Protein AF-A0A8A3WUT8-F1 (afdb_monomer_lite)

Secondary structure (DSSP, 8-state):
--TT-----TT--SS---TTT-----GGG-TTSHHHHHHHS-HHHHHHHHHHHHHHHHHHHHTT-TTTSHHHHHHHHHHHTT---GGGSTTS---GGGSPPPTTTTTPPPP---HHHHHHHHHHHHHHTT-SEEEEEE--HHIIIIIS-SB-SGGGTTPPPBTTB-S--GGG-EEEEEES-SS-EEEEEE-TTSSEEEEEEEESS--EEEEEE----HHHHTTTTSTT-

Structure (mmCIF, N/CA/C/O backbone):
data_AF-A0A8A3WUT8-F1
#
_entry.id   AF-A0A8A3WUT8-F1
#
loop_
_atom_site.group_PDB
_atom_site.id
_atom_site.type_symbol
_atom_site.label_atom_id
_atom_site.label_alt_id
_atom_site.label_comp_id
_atom_site.label_asym_id
_atom_site.label_entity_id
_atom_site.label_seq_id
_atom_site.pdbx_PDB_ins_code
_atom_site.Cartn_x
_atom_site.Cartn_y
_atom_site.Cartn_z
_atom_site.occupancy
_atom_site.B_iso_or_equiv
_atom_site.auth_seq_id
_atom_site.auth_comp_id
_atom_site.auth_asym_id
_atom_site.auth_atom_id
_atom_site.pdbx_PDB_model_num
ATOM 1 N N . ARG A 1 1 ? -23.480 14.350 -12.280 1.00 58.88 1 ARG A N 1
ATOM 2 C CA . ARG A 1 1 ? -23.941 13.839 -10.965 1.00 58.88 1 ARG A CA 1
ATOM 3 C C . ARG A 1 1 ? -24.709 14.961 -10.271 1.00 58.88 1 ARG A C 1
ATOM 5 O O . ARG A 1 1 ? -24.246 16.092 -10.374 1.00 58.88 1 ARG A O 1
ATOM 12 N N . PRO A 1 2 ? -25.863 14.694 -9.642 1.00 57.31 2 PRO A N 1
ATOM 13 C CA . PRO A 1 2 ? -26.610 15.712 -8.917 1.00 57.31 2 PRO A CA 1
ATOM 14 C C . PRO A 1 2 ? -25.812 16.340 -7.776 1.00 57.31 2 PRO A C 1
ATOM 16 O O . PRO A 1 2 ? -25.215 15.622 -6.981 1.00 57.31 2 PRO A O 1
ATOM 19 N N . TRP A 1 3 ? -25.822 17.664 -7.679 1.00 69.25 3 TRP A N 1
ATOM 20 C CA . TRP A 1 3 ? -25.063 18.435 -6.688 1.00 69.25 3 TRP A CA 1
ATOM 21 C C . TRP A 1 3 ? -25.613 18.323 -5.251 1.00 69.25 3 TRP A C 1
ATOM 23 O O . TRP A 1 3 ? -24.989 18.815 -4.316 1.00 69.25 3 TRP A O 1
ATOM 33 N N . TRP A 1 4 ? -26.777 17.688 -5.063 1.00 73.19 4 TRP A N 1
ATOM 34 C CA . TRP A 1 4 ? -27.505 17.662 -3.789 1.00 73.19 4 TRP A CA 1
ATOM 35 C C . TRP A 1 4 ? -27.287 16.407 -2.932 1.00 73.19 4 TRP A C 1
ATOM 37 O O . TRP A 1 4 ? -27.720 16.388 -1.783 1.00 73.19 4 TRP A O 1
ATOM 47 N N . VAL A 1 5 ? -26.629 15.360 -3.440 1.00 69.44 5 VAL A N 1
ATOM 48 C CA . VAL A 1 5 ? -26.341 14.159 -2.634 1.00 69.44 5 VAL A CA 1
ATOM 49 C C . VAL A 1 5 ? -25.090 14.416 -1.798 1.00 69.44 5 VAL A C 1
ATOM 51 O O . VAL A 1 5 ? -23.978 14.367 -2.321 1.00 69.44 5 VAL A O 1
ATOM 54 N N . LYS A 1 6 ? -25.290 14.727 -0.513 1.00 70.19 6 LYS A N 1
ATOM 55 C CA . LYS A 1 6 ? -24.222 15.102 0.429 1.00 70.19 6 LYS A CA 1
ATOM 56 C C . LYS A 1 6 ? -23.665 13.931 1.238 1.00 70.19 6 LYS A C 1
ATOM 58 O O . LYS A 1 6 ? -22.537 14.015 1.705 1.00 70.19 6 LYS A O 1
ATOM 63 N N . GLU A 1 7 ? -24.424 12.846 1.372 1.00 77.50 7 GLU A N 1
ATOM 64 C CA . GLU A 1 7 ? -24.085 11.708 2.230 1.00 77.50 7 GLU A CA 1
ATOM 65 C C . GLU A 1 7 ? -24.402 10.386 1.528 1.00 77.50 7 GLU A C 1
ATOM 67 O O . GLU A 1 7 ? -25.271 10.312 0.653 1.00 77.50 7 GLU A O 1
ATOM 72 N N . ARG A 1 8 ? -23.655 9.341 1.885 1.00 78.25 8 ARG A N 1
ATOM 73 C CA . ARG A 1 8 ? -23.848 7.977 1.398 1.00 78.25 8 ARG A CA 1
ATOM 74 C C . ARG A 1 8 ? -23.332 7.009 2.447 1.00 78.25 8 ARG A C 1
ATOM 76 O O . ARG A 1 8 ? -22.294 7.262 3.051 1.00 78.25 8 ARG A O 1
ATOM 83 N N . GLU A 1 9 ? -24.036 5.901 2.613 1.00 85.25 9 GLU A N 1
ATOM 84 C CA . GLU A 1 9 ? -23.603 4.825 3.499 1.00 85.25 9 GLU A CA 1
ATOM 85 C C . GLU A 1 9 ? -22.233 4.272 3.088 1.00 85.25 9 GLU A C 1
ATOM 87 O O . GLU A 1 9 ? -21.891 4.188 1.896 1.00 85.25 9 GLU A O 1
ATOM 92 N N . LEU A 1 10 ? -21.460 3.869 4.096 1.00 84.12 10 LEU A N 1
ATOM 93 C CA . LEU A 1 10 ? -20.190 3.186 3.906 1.00 84.12 10 LEU A CA 1
ATOM 94 C C . LEU A 1 10 ? -20.416 1.883 3.119 1.00 84.12 10 LEU A C 1
ATOM 96 O O . LEU A 1 10 ? -21.433 1.212 3.268 1.00 84.12 10 LEU A O 1
ATOM 100 N N . PHE A 1 11 ? -19.473 1.538 2.237 1.00 88.25 11 PHE A N 1
ATOM 101 C CA . PHE A 1 11 ? -19.545 0.369 1.341 1.00 88.25 11 PHE A CA 1
ATOM 102 C C . PHE A 1 11 ? -20.679 0.352 0.323 1.00 88.25 11 PHE A C 1
ATOM 104 O O . PHE A 1 11 ? -20.925 -0.687 -0.290 1.00 88.25 11 PHE A O 1
ATOM 111 N N . ASN A 1 12 ? -21.352 1.473 0.096 1.00 89.12 12 ASN A N 1
ATOM 112 C CA . ASN A 1 12 ? -22.423 1.478 -0.880 1.00 89.12 12 ASN A CA 1
ATOM 113 C C . ASN A 1 12 ? -21.934 1.756 -2.323 1.00 89.12 12 ASN A C 1
ATOM 115 O O . ASN A 1 12 ? -22.733 1.481 -3.177 1.00 89.12 12 ASN A O 1
ATOM 119 N N . PRO A 1 13 ? -20.699 2.184 -2.680 1.00 87.69 13 PRO A N 1
ATOM 120 C CA . PRO A 1 13 ? -20.339 3.210 -3.719 1.00 87.69 13 PRO A CA 1
ATOM 121 C C . PRO A 1 13 ? -21.204 3.410 -5.007 1.00 87.69 13 PRO A C 1
ATOM 123 O O . PRO A 1 13 ? -22.171 2.735 -5.301 1.00 87.69 13 PRO A O 1
ATOM 126 N N . THR A 1 14 ? -20.902 4.417 -5.840 1.00 86.25 14 THR A N 1
ATOM 127 C CA . THR A 1 14 ? -21.729 4.676 -7.051 1.00 86.25 14 THR A CA 1
ATOM 128 C C . THR A 1 14 ? -21.699 3.573 -8.100 1.00 86.25 14 THR A C 1
ATOM 130 O O . THR A 1 14 ? -22.586 3.535 -8.945 1.00 86.25 14 THR A O 1
ATOM 133 N N . SER A 1 15 ? -20.669 2.738 -8.072 1.00 89.94 15 SER A N 1
ATOM 134 C CA . SER A 1 15 ? -20.577 1.554 -8.914 1.00 89.94 15 SER A CA 1
ATOM 135 C C . SER A 1 15 ? -21.080 0.358 -8.121 1.00 89.94 15 SER A C 1
ATOM 137 O O . SER A 1 15 ? -20.723 0.218 -6.951 1.00 89.94 15 SER A O 1
ATOM 139 N N . GLU A 1 16 ? -21.880 -0.494 -8.755 1.00 91.38 16 GLU A N 1
ATOM 140 C CA . GLU A 1 16 ? -22.346 -1.738 -8.145 1.00 91.38 16 GLU A CA 1
ATOM 141 C C . GLU A 1 16 ? -21.152 -2.647 -7.825 1.00 91.38 16 GLU A C 1
ATOM 143 O O . GLU A 1 16 ? -20.242 -2.815 -8.640 1.00 91.38 16 GLU A O 1
ATOM 148 N N . ILE A 1 17 ? -21.146 -3.201 -6.612 1.00 91.75 17 ILE A N 1
ATOM 149 C CA . ILE A 1 17 ? -20.147 -4.164 -6.150 1.00 91.75 17 ILE A CA 1
ATOM 150 C C . ILE A 1 17 ? -20.889 -5.397 -5.659 1.00 91.75 17 ILE A C 1
ATOM 152 O O . ILE A 1 17 ? -21.698 -5.312 -4.735 1.00 91.75 17 ILE A O 1
ATOM 156 N N . ASP A 1 18 ? -20.558 -6.543 -6.244 1.00 94.00 18 ASP A N 1
ATOM 157 C CA . ASP A 1 18 ? -20.944 -7.841 -5.709 1.00 94.00 18 ASP A CA 1
ATOM 158 C C . ASP A 1 18 ? -20.009 -8.201 -4.544 1.00 94.00 18 ASP A C 1
ATOM 160 O O . ASP A 1 18 ? -18.869 -8.647 -4.717 1.00 94.00 18 ASP A O 1
ATOM 164 N N . TRP A 1 19 ? -20.481 -7.932 -3.327 1.00 92.94 19 TRP A N 1
ATOM 165 C CA . TRP A 1 19 ? -19.722 -8.183 -2.104 1.00 92.94 19 TRP A CA 1
ATOM 166 C C . TRP A 1 19 ? -19.574 -9.675 -1.783 1.00 92.94 19 TRP A C 1
ATOM 168 O O . TRP A 1 19 ? -18.631 -10.044 -1.069 1.00 92.94 19 TRP A O 1
ATOM 178 N N . ASP A 1 20 ? -20.450 -10.529 -2.314 1.00 94.06 20 ASP A N 1
ATOM 179 C CA . ASP A 1 20 ? -20.410 -11.973 -2.086 1.00 94.06 20 ASP A CA 1
ATOM 180 C C . ASP A 1 20 ? -19.270 -12.604 -2.887 1.00 94.06 20 ASP A C 1
ATOM 182 O O . ASP A 1 20 ? -18.517 -13.419 -2.346 1.00 94.06 20 ASP A O 1
ATOM 186 N N . LEU A 1 21 ? -19.045 -12.129 -4.117 1.00 93.75 21 LEU A N 1
ATOM 187 C CA . LEU A 1 21 ? -17.915 -12.540 -4.959 1.00 93.75 21 LEU A CA 1
ATOM 188 C C . LEU A 1 21 ? -16.574 -11.918 -4.552 1.00 93.75 21 LEU A C 1
ATOM 190 O O . LEU A 1 21 ? -15.510 -12.439 -4.898 1.00 93.75 21 LEU A O 1
ATOM 194 N N . MET A 1 22 ? -16.593 -10.795 -3.834 1.00 94.38 22 MET A N 1
ATOM 195 C CA . MET A 1 22 ? -15.363 -10.112 -3.453 1.00 94.38 22 MET A CA 1
ATOM 196 C C . MET A 1 22 ? -14.554 -10.936 -2.438 1.00 94.38 22 MET A C 1
ATOM 198 O O . MET A 1 22 ? -15.088 -11.555 -1.519 1.00 94.38 22 MET A O 1
ATOM 202 N N . GLN A 1 23 ? -13.232 -10.908 -2.565 1.00 95.12 23 GLN A N 1
ATOM 203 C CA . GLN A 1 23 ? -12.293 -11.518 -1.625 1.00 95.12 23 GLN A CA 1
ATOM 204 C C . GLN A 1 23 ? -11.073 -10.617 -1.465 1.00 95.12 23 GLN A C 1
ATOM 206 O O . GLN A 1 23 ? -10.786 -9.798 -2.341 1.00 95.12 23 GLN A O 1
ATOM 211 N N . ARG A 1 24 ? -10.334 -10.790 -0.364 1.00 96.31 24 ARG A N 1
ATOM 212 C CA . ARG A 1 24 ? -9.068 -10.078 -0.148 1.00 96.31 24 ARG A CA 1
ATOM 213 C C . ARG A 1 24 ? -8.141 -10.291 -1.337 1.00 96.31 24 ARG A C 1
ATOM 215 O O . ARG A 1 24 ? -7.849 -11.429 -1.706 1.00 96.31 24 ARG A O 1
ATOM 222 N N . PHE A 1 25 ? -7.639 -9.197 -1.895 1.00 95.62 25 PHE A N 1
ATOM 223 C CA . PHE A 1 25 ? -6.722 -9.264 -3.022 1.00 95.62 25 PHE A CA 1
ATOM 224 C C . PHE A 1 25 ? -5.370 -9.859 -2.601 1.00 95.62 25 PHE A C 1
ATOM 226 O O . PHE A 1 25 ? -4.746 -9.403 -1.638 1.00 95.62 25 PHE A O 1
ATOM 233 N N . ASP A 1 26 ? -4.911 -10.875 -3.330 1.00 94.00 26 ASP A N 1
ATOM 234 C CA . ASP A 1 26 ? -3.559 -11.419 -3.203 1.00 94.00 26 ASP A CA 1
ATOM 235 C C . ASP A 1 26 ? -2.597 -10.573 -4.044 1.00 94.00 26 ASP A C 1
ATOM 237 O O . ASP A 1 26 ? -2.639 -10.604 -5.278 1.00 94.00 26 ASP A O 1
ATOM 241 N N . ARG A 1 27 ? -1.709 -9.817 -3.382 1.00 93.31 27 ARG A N 1
ATOM 242 C CA . ARG A 1 27 ? -0.787 -8.905 -4.071 1.00 93.31 27 ARG A CA 1
ATOM 243 C C . ARG A 1 27 ? 0.264 -9.622 -4.906 1.00 93.31 27 ARG A C 1
ATOM 245 O O . ARG A 1 27 ? 0.902 -8.975 -5.731 1.00 93.31 27 ARG A O 1
ATOM 252 N N . LYS A 1 28 ? 0.396 -10.948 -4.806 1.00 90.94 28 LYS A N 1
ATOM 253 C CA . LYS A 1 28 ? 1.175 -11.736 -5.774 1.00 90.94 28 LYS A CA 1
ATOM 254 C C . LYS A 1 28 ? 0.680 -11.578 -7.217 1.00 90.94 28 LYS A C 1
ATOM 256 O O . LYS A 1 28 ? 1.434 -11.839 -8.156 1.00 90.94 28 LYS A O 1
ATOM 261 N N . ASN A 1 29 ? -0.576 -11.164 -7.387 1.00 91.56 29 ASN A N 1
ATOM 262 C CA . ASN A 1 29 ? -1.216 -10.945 -8.680 1.00 91.56 29 ASN A CA 1
ATOM 263 C C . ASN A 1 29 ? -1.225 -9.473 -9.116 1.00 91.56 29 ASN A C 1
ATOM 265 O O . ASN A 1 29 ? -1.873 -9.136 -10.104 1.00 91.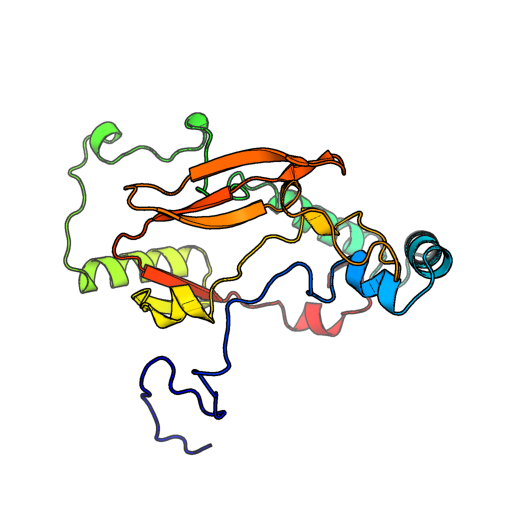56 29 ASN A O 1
ATOM 269 N N . GLU A 1 30 ? -0.530 -8.578 -8.409 1.00 90.62 30 GLU A N 1
ATOM 270 C CA . GLU A 1 30 ? -0.436 -7.189 -8.850 1.00 90.62 30 GLU A CA 1
ATOM 271 C C . GLU A 1 30 ? 0.469 -7.045 -10.084 1.00 90.62 30 GLU A C 1
ATOM 273 O O . GLU A 1 30 ? 1.494 -7.726 -10.226 1.00 90.62 30 GLU A O 1
ATOM 278 N N . ALA A 1 31 ? 0.115 -6.099 -10.957 1.00 88.12 31 ALA A N 1
ATOM 279 C CA . ALA A 1 31 ? 0.810 -5.854 -12.221 1.00 88.12 31 ALA A CA 1
ATOM 280 C C . ALA A 1 31 ? 2.274 -5.408 -12.050 1.00 88.12 31 ALA A C 1
ATOM 282 O O . ALA A 1 31 ? 3.075 -5.561 -12.968 1.00 88.12 31 ALA A O 1
ATOM 283 N N . HIS A 1 32 ? 2.635 -4.874 -10.879 1.00 83.88 32 HIS A N 1
ATOM 284 C CA . HIS A 1 32 ? 3.983 -4.382 -10.577 1.00 83.88 32 HIS A CA 1
ATOM 285 C C . HIS A 1 32 ? 4.969 -5.496 -10.172 1.00 83.88 32 HIS A C 1
ATOM 287 O O . HIS A 1 32 ? 6.126 -5.212 -9.860 1.00 83.88 32 HIS A O 1
ATOM 293 N N . SER A 1 33 ? 4.552 -6.765 -10.174 1.00 88.81 33 SER A N 1
ATOM 294 C CA . SER A 1 33 ? 5.427 -7.894 -9.842 1.00 88.81 33 SER A CA 1
ATOM 295 C C . SER A 1 33 ? 6.146 -8.474 -11.069 1.00 88.81 33 SER A C 1
ATOM 297 O O . SER A 1 33 ? 5.580 -8.574 -12.162 1.00 88.81 33 SER A O 1
ATOM 299 N N . ARG A 1 34 ? 7.394 -8.940 -10.884 1.00 89.62 34 ARG A N 1
ATOM 300 C CA . ARG A 1 34 ? 8.148 -9.654 -11.935 1.00 89.62 34 ARG A CA 1
ATOM 301 C C . ARG A 1 34 ? 7.406 -10.906 -12.402 1.00 89.62 34 ARG A C 1
ATOM 303 O O . ARG A 1 34 ? 7.384 -11.184 -13.600 1.00 89.62 34 ARG A O 1
ATOM 310 N N . ARG A 1 35 ? 6.764 -11.625 -11.477 1.00 92.56 35 ARG A N 1
ATOM 311 C CA . ARG A 1 35 ? 5.933 -12.796 -11.778 1.00 92.56 35 ARG A CA 1
ATOM 312 C C . ARG A 1 35 ? 4.878 -12.483 -12.841 1.00 92.56 35 ARG A C 1
ATOM 314 O O . ARG A 1 35 ? 4.813 -13.179 -13.846 1.00 92.56 35 ARG A O 1
ATOM 321 N N . ILE A 1 36 ? 4.088 -11.422 -12.655 1.00 93.25 36 ILE A N 1
ATOM 322 C CA . ILE A 1 36 ? 3.060 -11.043 -13.634 1.00 93.25 36 ILE A CA 1
ATOM 323 C C . ILE A 1 36 ? 3.689 -10.546 -14.939 1.00 93.25 36 ILE A C 1
ATOM 325 O O . ILE A 1 36 ? 3.234 -10.928 -16.012 1.00 93.25 36 ILE A O 1
ATOM 329 N N . ALA A 1 37 ? 4.774 -9.769 -14.889 1.00 91.50 37 ALA A N 1
ATOM 330 C CA . ALA A 1 37 ? 5.456 -9.331 -16.109 1.00 91.50 37 ALA A CA 1
ATOM 331 C C . ALA A 1 37 ? 5.963 -10.515 -16.962 1.00 91.50 37 ALA A C 1
ATOM 333 O O . ALA A 1 37 ? 5.764 -10.525 -18.178 1.00 91.50 37 ALA A O 1
ATOM 334 N N . THR A 1 38 ? 6.575 -11.520 -16.324 1.00 93.12 38 THR A N 1
ATOM 335 C CA . THR A 1 38 ? 7.137 -12.726 -16.975 1.00 93.12 38 THR A CA 1
ATOM 336 C C . THR A 1 38 ? 6.078 -13.710 -17.479 1.00 93.12 38 THR A C 1
ATOM 338 O O . THR A 1 38 ? 6.397 -14.598 -18.261 1.00 93.12 38 THR A O 1
ATOM 341 N N . MET A 1 39 ? 4.809 -13.530 -17.099 1.00 92.50 39 MET A N 1
ATOM 342 C CA . MET A 1 39 ? 3.683 -14.277 -17.669 1.00 92.50 39 MET A CA 1
ATOM 343 C C . MET A 1 39 ? 3.374 -13.857 -19.112 1.00 92.50 39 MET A C 1
ATOM 345 O O . MET A 1 39 ? 2.945 -14.677 -19.918 1.00 92.50 39 MET A O 1
ATOM 349 N N . TYR A 1 40 ? 3.596 -12.581 -19.444 1.00 91.50 40 TYR A N 1
ATOM 350 C CA . TYR A 1 40 ? 3.214 -12.001 -20.738 1.00 91.50 40 TYR A CA 1
A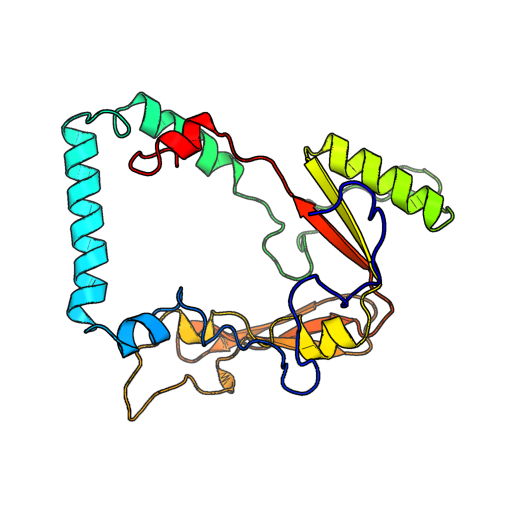TOM 351 C C . TYR A 1 40 ? 4.405 -11.603 -21.614 1.00 91.50 40 TYR A C 1
ATOM 353 O O . TYR A 1 40 ? 4.232 -11.324 -22.799 1.00 91.50 40 TYR A O 1
ATOM 361 N N . ARG A 1 41 ? 5.611 -11.517 -21.042 1.00 91.44 41 ARG A N 1
ATOM 362 C CA . ARG A 1 41 ? 6.838 -11.109 -21.738 1.00 91.44 41 ARG A CA 1
ATOM 363 C C . ARG A 1 41 ? 7.977 -12.051 -21.383 1.00 91.44 41 ARG A C 1
ATOM 365 O O . ARG A 1 41 ? 8.029 -12.572 -20.273 1.00 91.44 41 ARG A O 1
ATOM 372 N N . SER A 1 42 ? 8.919 -12.217 -22.309 1.00 91.44 42 SER A N 1
ATOM 373 C CA . SER A 1 42 ? 10.114 -13.015 -22.045 1.00 91.44 42 SER A CA 1
ATOM 374 C C . SER A 1 42 ? 10.984 -12.365 -20.962 1.00 91.44 42 SER A C 1
ATOM 376 O O . SER A 1 42 ? 11.007 -11.136 -20.811 1.00 91.44 42 SER A O 1
ATOM 378 N N . VAL A 1 43 ? 11.719 -13.192 -20.218 1.00 91.00 43 VAL A N 1
ATOM 379 C CA . VAL A 1 43 ? 12.671 -12.738 -19.193 1.00 91.00 43 VAL A CA 1
ATOM 380 C C . VAL A 1 43 ? 13.719 -11.812 -19.806 1.00 91.00 43 VAL A C 1
ATOM 382 O O . VAL A 1 43 ? 13.993 -10.746 -19.261 1.00 91.00 43 VAL A O 1
ATOM 385 N N . GLU A 1 44 ? 14.224 -12.163 -20.987 1.00 92.50 44 GLU A N 1
ATOM 386 C CA . GLU A 1 44 ? 15.214 -11.384 -21.730 1.00 92.50 44 GLU A CA 1
ATOM 387 C C . GLU A 1 44 ? 14.679 -9.992 -22.062 1.00 92.50 44 GLU A C 1
ATOM 389 O O . GLU A 1 44 ? 15.395 -9.008 -21.914 1.00 92.50 44 GLU A O 1
ATOM 394 N N . THR A 1 45 ? 13.407 -9.888 -22.461 1.00 91.62 45 THR A N 1
ATOM 395 C CA . THR A 1 45 ? 12.770 -8.599 -22.766 1.00 91.62 45 THR A CA 1
ATOM 396 C C . THR A 1 45 ? 12.677 -7.717 -21.523 1.00 91.62 45 THR A C 1
ATOM 398 O O . THR A 1 45 ? 12.966 -6.522 -21.583 1.00 91.62 45 THR A O 1
ATOM 401 N N . ILE A 1 46 ? 12.281 -8.298 -20.388 1.00 89.25 46 ILE A N 1
ATOM 402 C CA . ILE A 1 46 ? 12.143 -7.578 -19.115 1.00 89.25 46 ILE A CA 1
ATOM 403 C C . ILE A 1 46 ? 13.508 -7.096 -18.619 1.00 89.25 46 ILE A C 1
ATOM 405 O O . ILE A 1 46 ? 13.657 -5.929 -18.255 1.00 89.25 46 ILE A O 1
ATOM 409 N N . ASP A 1 47 ? 14.509 -7.972 -18.647 1.00 89.88 47 ASP A N 1
ATOM 410 C CA . ASP A 1 47 ? 15.849 -7.660 -18.159 1.00 89.88 47 ASP A CA 1
ATOM 411 C C . ASP A 1 47 ? 16.559 -6.664 -19.094 1.00 89.88 47 ASP A C 1
ATOM 413 O O . ASP A 1 47 ? 17.207 -5.721 -18.628 1.00 89.88 47 ASP A O 1
ATOM 417 N N . ALA A 1 48 ? 16.354 -6.780 -20.412 1.00 92.06 48 ALA A N 1
ATOM 418 C CA . ALA A 1 48 ? 16.857 -5.816 -21.389 1.00 92.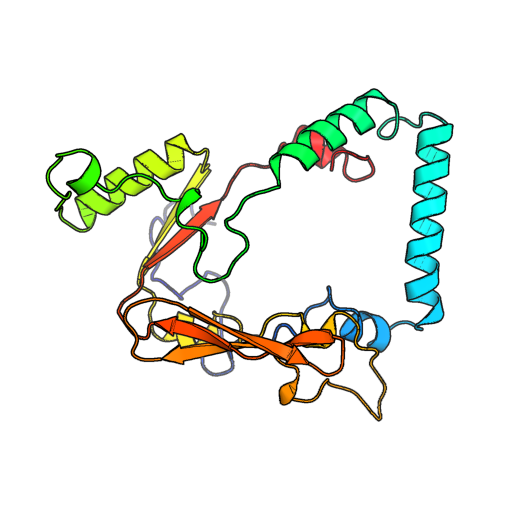06 48 ALA A CA 1
ATOM 419 C C . ALA A 1 48 ? 16.200 -4.436 -21.249 1.00 92.06 48 ALA A C 1
ATOM 421 O O . ALA A 1 48 ? 16.883 -3.426 -21.426 1.00 92.06 48 ALA A O 1
ATOM 422 N N . ALA A 1 49 ? 14.909 -4.356 -20.906 1.00 89.25 49 ALA A N 1
ATOM 423 C CA . ALA A 1 49 ? 14.210 -3.080 -20.745 1.00 89.25 49 ALA A CA 1
ATOM 424 C C . ALA A 1 49 ? 14.856 -2.199 -19.663 1.00 89.25 49 ALA A C 1
ATOM 426 O O . ALA A 1 49 ? 15.080 -1.011 -19.893 1.00 89.25 49 ALA A O 1
ATOM 427 N N . ALA A 1 50 ? 15.240 -2.780 -18.521 1.00 86.50 50 ALA A N 1
ATOM 428 C CA . ALA A 1 50 ? 15.915 -2.047 -17.450 1.00 86.50 50 ALA A CA 1
ATOM 429 C C . ALA A 1 50 ? 17.293 -1.509 -17.883 1.00 86.50 50 ALA A C 1
ATOM 431 O O . ALA A 1 50 ? 17.670 -0.389 -17.532 1.00 86.50 50 ALA A O 1
ATOM 432 N N . VAL A 1 51 ? 18.048 -2.288 -18.667 1.00 92.88 51 VAL A N 1
ATOM 433 C CA . VAL A 1 51 ? 19.350 -1.869 -19.215 1.00 92.88 51 VAL A CA 1
ATOM 434 C C . VAL A 1 51 ? 19.177 -0.762 -20.255 1.00 92.88 51 VAL A C 1
ATOM 436 O O . VAL A 1 51 ? 19.913 0.226 -20.232 1.00 92.88 51 VAL A O 1
ATOM 439 N N . THR A 1 52 ? 18.201 -0.905 -21.150 1.00 94.06 52 THR A N 1
ATOM 440 C CA . THR A 1 52 ? 17.875 0.095 -22.172 1.00 94.06 52 THR A CA 1
ATOM 441 C C . THR A 1 52 ? 17.451 1.413 -21.535 1.00 94.06 52 THR A C 1
ATOM 443 O O . THR A 1 52 ? 17.986 2.454 -21.910 1.00 94.06 52 THR A O 1
ATOM 446 N N . GLN A 1 53 ? 16.585 1.377 -20.518 1.00 89.06 53 GLN A N 1
ATOM 447 C CA . GLN A 1 53 ? 16.153 2.578 -19.805 1.00 89.06 53 GLN A CA 1
ATOM 448 C C . GLN A 1 53 ? 17.340 3.321 -19.178 1.00 89.06 53 GLN A C 1
ATOM 450 O O . GLN A 1 53 ? 17.498 4.517 -19.401 1.00 89.06 53 GLN A O 1
ATOM 455 N N . LYS A 1 54 ? 18.250 2.606 -18.498 1.00 91.44 54 LYS A N 1
ATOM 456 C CA . LYS A 1 54 ? 19.470 3.212 -17.933 1.00 91.44 54 LYS A CA 1
ATOM 457 C C . LYS A 1 54 ? 20.332 3.910 -18.989 1.00 91.44 54 LYS A C 1
ATOM 459 O O . LYS A 1 54 ? 20.880 4.972 -18.712 1.00 91.44 54 LYS A O 1
ATOM 464 N N . LYS A 1 55 ? 20.465 3.330 -20.188 1.00 94.62 55 LYS A N 1
ATOM 465 C CA . LYS A 1 55 ? 21.220 3.944 -21.294 1.00 94.62 55 LYS A CA 1
ATOM 466 C C . LYS A 1 55 ? 20.534 5.201 -21.825 1.00 94.62 55 LYS A C 1
ATOM 468 O O . LYS A 1 55 ? 21.214 6.194 -22.057 1.00 94.62 55 LYS A O 1
ATOM 473 N N . ILE A 1 56 ? 19.211 5.159 -21.997 1.00 93.50 56 ILE A N 1
ATOM 474 C CA . ILE A 1 56 ? 18.413 6.310 -22.439 1.00 93.50 56 ILE A CA 1
ATOM 475 C C . ILE A 1 56 ? 18.542 7.458 -21.435 1.00 93.50 56 ILE A C 1
ATOM 477 O O . ILE A 1 56 ? 18.806 8.588 -21.834 1.00 93.50 56 ILE A O 1
ATOM 481 N N . ASP A 1 57 ? 18.412 7.172 -20.141 1.00 91.31 57 ASP A N 1
ATOM 482 C CA . ASP A 1 57 ? 18.524 8.195 -19.101 1.00 91.31 57 ASP A CA 1
ATOM 483 C C . ASP A 1 57 ? 19.940 8.779 -19.037 1.00 91.31 57 ASP A C 1
ATOM 485 O O . ASP A 1 57 ? 20.096 9.998 -18.985 1.00 91.31 57 ASP A O 1
ATOM 489 N N . ALA A 1 58 ? 20.977 7.938 -19.125 1.00 93.69 58 ALA A N 1
ATOM 490 C CA . ALA A 1 58 ? 22.365 8.399 -19.172 1.00 93.69 58 ALA A CA 1
ATOM 491 C C . ALA A 1 58 ? 22.640 9.303 -20.387 1.00 93.69 58 ALA A C 1
ATOM 493 O O . ALA A 1 58 ? 23.281 10.343 -20.242 1.00 93.69 58 ALA A O 1
ATOM 494 N N . ASP A 1 59 ? 22.125 8.946 -21.567 1.00 96.38 59 ASP A N 1
ATOM 495 C CA . ASP A 1 59 ? 22.243 9.760 -22.781 1.00 96.38 59 ASP A CA 1
ATOM 496 C C . ASP A 1 59 ? 21.508 11.104 -22.642 1.00 96.38 59 ASP A C 1
ATOM 498 O O . ASP A 1 59 ? 22.074 12.155 -22.950 1.00 96.38 59 ASP A O 1
ATOM 502 N N . ARG A 1 60 ? 20.280 11.099 -22.104 1.00 95.06 60 ARG A N 1
ATOM 503 C CA . ARG A 1 60 ? 19.496 12.321 -21.854 1.00 95.06 60 ARG A CA 1
ATOM 504 C C . ARG A 1 60 ? 20.204 13.271 -20.891 1.00 95.06 60 ARG A C 1
ATOM 506 O O . ARG A 1 60 ? 20.225 14.476 -21.150 1.00 95.06 60 ARG A O 1
ATOM 513 N N . ILE A 1 61 ? 20.803 12.734 -19.825 1.00 94.94 61 ILE A N 1
ATOM 514 C CA . ILE A 1 61 ? 21.597 13.491 -18.848 1.00 94.94 61 ILE A CA 1
ATOM 515 C C . ILE A 1 61 ? 22.860 14.053 -19.505 1.00 94.94 61 ILE A C 1
ATOM 517 O O . ILE A 1 61 ? 23.127 15.250 -19.390 1.00 94.94 61 ILE A O 1
ATOM 521 N N . ALA A 1 62 ? 23.620 13.228 -20.231 1.00 95.81 62 ALA A N 1
ATOM 522 C CA . ALA A 1 62 ? 24.848 13.656 -20.902 1.00 95.81 62 ALA A CA 1
ATOM 523 C C . ALA A 1 62 ? 24.587 14.781 -21.917 1.00 95.81 62 ALA A C 1
ATOM 525 O O . ALA A 1 62 ? 25.355 15.736 -22.001 1.00 95.81 62 ALA A O 1
ATOM 526 N N . LYS A 1 63 ? 23.463 14.705 -22.638 1.00 96.56 63 LYS A N 1
ATOM 527 C CA . LYS A 1 63 ? 23.019 15.728 -23.596 1.00 96.56 63 LYS A CA 1
ATOM 528 C C . LYS A 1 63 ? 22.335 16.937 -22.955 1.00 96.56 63 LYS A C 1
ATOM 530 O O . LYS A 1 63 ? 21.955 17.846 -23.685 1.00 96.56 63 LYS A O 1
ATOM 535 N N . GLN A 1 64 ? 22.142 16.948 -21.632 1.00 94.88 64 GLN A N 1
ATOM 536 C CA . GLN A 1 64 ? 21.368 17.976 -20.921 1.00 94.88 64 GLN A CA 1
ATOM 537 C C . GLN A 1 64 ? 19.992 18.211 -21.573 1.00 94.88 64 GLN A C 1
ATOM 539 O O . GLN A 1 64 ? 19.553 19.344 -21.764 1.00 94.88 64 GLN A O 1
ATOM 544 N N . THR A 1 65 ? 19.316 17.121 -21.949 1.00 94.56 65 THR A N 1
ATOM 545 C CA . THR A 1 65 ? 17.978 17.186 -22.553 1.00 94.56 65 THR A CA 1
ATOM 546 C C . THR A 1 65 ? 17.032 17.916 -21.590 1.00 94.56 65 THR A C 1
ATOM 548 O O . THR A 1 65 ? 17.092 17.632 -20.388 1.00 94.56 65 THR A O 1
ATOM 551 N N . PRO A 1 66 ? 16.156 18.830 -22.057 1.00 91.69 66 PRO A N 1
ATOM 552 C CA . PRO A 1 66 ? 15.197 19.504 -21.184 1.00 91.69 66 PRO A CA 1
ATOM 553 C C . PRO A 1 66 ? 14.438 18.503 -20.299 1.00 91.69 66 PRO A C 1
ATOM 555 O O . PRO A 1 66 ? 13.896 17.520 -20.799 1.00 91.69 66 PRO A O 1
ATOM 558 N N . GLY A 1 67 ? 14.446 18.720 -18.979 1.00 90.38 67 GLY A N 1
ATOM 559 C CA . GLY A 1 67 ? 13.856 17.792 -18.001 1.00 90.38 67 GLY A CA 1
ATOM 560 C C . GLY A 1 67 ? 14.812 16.733 -17.428 1.00 90.38 67 GLY A C 1
ATOM 561 O O . GLY A 1 67 ? 14.448 16.042 -16.480 1.00 90.38 67 GLY A O 1
ATOM 562 N N . PHE A 1 68 ? 16.027 16.612 -17.968 1.00 93.94 68 PHE A N 1
ATOM 563 C CA . PHE A 1 68 ? 17.102 15.724 -17.492 1.00 93.94 68 PHE A CA 1
ATOM 564 C C . PHE A 1 68 ? 18.403 16.475 -17.186 1.00 93.94 68 PHE A C 1
ATOM 566 O O . PHE A 1 68 ? 19.358 15.865 -16.705 1.00 93.94 68 PHE A O 1
ATOM 573 N N . ASP A 1 69 ? 18.438 17.778 -17.467 1.00 93.12 69 ASP A N 1
ATOM 574 C CA . ASP A 1 69 ? 19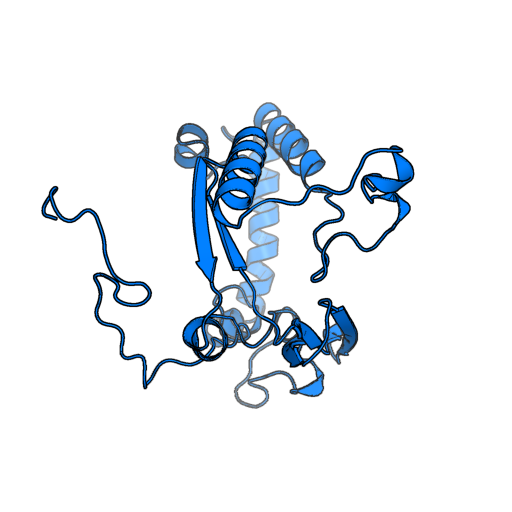.569 18.654 -17.191 1.00 93.12 69 ASP A CA 1
ATOM 575 C C . ASP A 1 69 ? 19.889 18.767 -15.684 1.00 93.12 69 ASP A C 1
ATOM 577 O O . ASP A 1 69 ? 19.176 18.275 -14.801 1.00 93.12 69 ASP A O 1
ATOM 581 N N . THR A 1 70 ? 20.989 19.455 -15.390 1.00 94.00 70 THR A N 1
ATOM 582 C CA . THR A 1 70 ? 21.553 19.560 -14.040 1.00 94.00 70 THR A CA 1
ATOM 583 C C . THR A 1 70 ? 20.565 20.088 -12.991 1.00 94.00 70 THR A C 1
ATOM 585 O O . THR A 1 70 ? 20.553 19.576 -11.871 1.00 94.00 70 THR A O 1
ATOM 588 N N . LYS A 1 71 ? 19.698 21.062 -13.317 1.00 92.25 71 LYS A N 1
ATOM 589 C CA . LYS A 1 71 ? 18.736 21.605 -12.332 1.00 92.25 71 LYS A CA 1
ATOM 590 C C . LYS A 1 71 ? 17.645 20.585 -11.994 1.00 92.25 71 LYS A C 1
ATOM 592 O O . LYS A 1 71 ? 17.246 20.501 -10.835 1.00 92.25 71 LYS A O 1
ATOM 597 N N . TYR A 1 72 ? 17.206 19.771 -12.958 1.00 90.69 72 TYR A N 1
ATOM 598 C CA . TYR A 1 72 ? 16.230 18.706 -12.703 1.00 90.69 72 TYR A CA 1
ATOM 599 C C . TYR A 1 72 ? 16.852 17.535 -11.932 1.00 90.69 72 TYR A C 1
ATOM 601 O O . TYR A 1 72 ? 16.201 16.989 -11.040 1.00 90.69 72 TYR A O 1
ATOM 609 N N . GLN A 1 73 ? 18.122 17.200 -12.191 1.00 91.75 73 GLN A N 1
ATOM 610 C CA . GLN A 1 73 ? 18.850 16.225 -11.367 1.00 91.75 73 GLN A CA 1
ATOM 611 C C . GLN A 1 73 ? 19.009 16.713 -9.922 1.00 91.75 73 GLN A C 1
ATOM 613 O O . GLN A 1 73 ? 18.759 15.950 -8.991 1.00 91.75 73 GLN A O 1
ATOM 618 N N . ALA A 1 74 ? 19.358 17.990 -9.720 1.00 90.38 74 ALA A N 1
ATOM 619 C CA . ALA A 1 74 ? 19.460 18.583 -8.388 1.00 90.38 74 ALA A CA 1
ATOM 620 C C . ALA A 1 74 ? 18.110 18.570 -7.650 1.00 90.38 74 ALA A C 1
ATOM 622 O O . ALA A 1 74 ? 18.057 18.218 -6.472 1.00 90.38 74 ALA A O 1
ATOM 623 N N . LEU A 1 75 ? 17.012 18.881 -8.348 1.00 88.62 75 LEU A N 1
ATOM 624 C CA . LEU A 1 75 ? 15.669 18.843 -7.769 1.00 88.62 75 LEU A CA 1
ATOM 625 C C . LEU A 1 75 ? 15.260 17.417 -7.362 1.00 88.62 75 LEU A C 1
ATOM 627 O O . LEU A 1 75 ? 14.782 17.211 -6.245 1.00 88.62 75 LEU A O 1
ATOM 631 N N . LYS A 1 76 ? 15.515 16.416 -8.215 1.00 87.06 76 LYS A N 1
ATOM 632 C CA . LYS A 1 76 ? 15.287 15.000 -7.879 1.00 87.06 76 LYS A CA 1
ATOM 633 C C . LYS A 1 76 ? 16.139 14.538 -6.697 1.00 87.06 76 LYS A C 1
ATOM 635 O O . LYS A 1 76 ? 15.645 13.797 -5.846 1.00 87.06 76 LYS A O 1
ATOM 640 N N . ALA A 1 77 ? 17.402 14.953 -6.635 1.00 86.62 77 ALA A N 1
ATOM 641 C CA . ALA A 1 77 ? 18.287 14.620 -5.523 1.00 86.62 77 ALA A CA 1
ATOM 642 C C . ALA A 1 77 ? 17.770 15.215 -4.202 1.00 86.62 77 ALA A C 1
ATOM 644 O O . ALA A 1 77 ? 17.694 14.500 -3.205 1.00 86.62 77 ALA A O 1
ATOM 645 N N . GLY A 1 78 ? 17.330 16.479 -4.220 1.00 83.88 78 GLY A N 1
ATOM 646 C CA . GLY A 1 78 ? 16.719 17.137 -3.062 1.00 83.88 78 GLY A CA 1
ATOM 647 C C . GLY A 1 78 ? 15.453 16.431 -2.565 1.00 83.88 78 GLY A C 1
ATOM 648 O O . GLY A 1 78 ? 15.263 16.303 -1.360 1.00 83.88 78 GLY A O 1
ATOM 649 N N . TYR A 1 79 ? 14.622 15.915 -3.477 1.00 78.75 79 TYR A N 1
ATOM 650 C CA . TYR A 1 79 ? 13.467 15.087 -3.116 1.00 78.75 79 TYR A CA 1
ATOM 651 C C . TYR A 1 79 ? 13.874 13.725 -2.542 1.00 78.75 79 TYR A C 1
ATOM 653 O O . TYR A 1 79 ? 13.354 13.304 -1.518 1.00 78.75 79 TYR A O 1
ATOM 661 N N . SER A 1 80 ? 14.820 13.029 -3.173 1.00 72.56 80 SER A N 1
ATOM 662 C CA . SER A 1 80 ? 15.201 11.673 -2.750 1.00 72.56 80 SER A CA 1
ATOM 663 C C . SER A 1 80 ? 15.768 11.658 -1.324 1.00 72.56 80 SER A C 1
ATOM 665 O O . SER A 1 80 ? 15.472 10.743 -0.558 1.00 72.56 80 SER A O 1
ATOM 667 N N . GLY A 1 81 ? 16.505 12.706 -0.938 1.00 66.31 81 GLY A N 1
ATOM 668 C CA . GLY A 1 81 ? 17.067 12.857 0.407 1.00 66.31 81 GLY A CA 1
ATOM 669 C C . GLY A 1 81 ? 16.046 13.065 1.533 1.00 66.31 81 GLY A C 1
ATOM 670 O O . GLY A 1 81 ? 16.410 12.909 2.691 1.00 66.31 81 GLY A O 1
ATOM 671 N N . SER A 1 82 ? 14.779 13.383 1.237 1.00 65.38 82 SER A N 1
ATOM 672 C CA . SER A 1 82 ? 13.730 13.536 2.262 1.00 65.38 82 SER A CA 1
ATOM 673 C C . SER A 1 82 ? 12.936 12.252 2.534 1.00 65.38 82 SER A C 1
ATOM 675 O O . SER A 1 82 ? 12.060 12.246 3.397 1.00 65.38 82 SER A O 1
ATOM 677 N N . THR A 1 83 ? 13.221 11.163 1.806 1.00 58.06 83 THR A N 1
ATOM 678 C CA . THR A 1 83 ? 12.432 9.916 1.848 1.00 58.06 83 THR A CA 1
ATOM 679 C C . THR A 1 83 ? 12.935 8.858 2.834 1.00 58.06 83 THR A C 1
ATOM 681 O O . THR A 1 83 ? 12.240 7.862 3.043 1.00 58.06 83 THR A O 1
ATOM 684 N N . GLU A 1 84 ? 14.090 9.056 3.477 1.00 54.00 84 GLU A N 1
ATOM 685 C CA . GLU A 1 84 ? 14.575 8.163 4.537 1.00 54.00 84 GLU A CA 1
ATOM 686 C C . GLU A 1 84 ? 13.775 8.410 5.824 1.00 54.00 84 GLU A C 1
ATOM 688 O O . GLU A 1 84 ? 14.127 9.237 6.659 1.00 54.00 84 GLU A O 1
ATOM 693 N N . SER A 1 85 ? 12.639 7.721 5.952 1.00 55.81 85 SER A N 1
ATOM 694 C CA . SER A 1 85 ? 11.797 7.761 7.147 1.00 55.81 85 SER A CA 1
ATOM 695 C C . SER A 1 85 ? 11.832 6.408 7.871 1.00 55.81 85 SER A C 1
ATOM 697 O O . SER A 1 85 ? 11.608 5.378 7.226 1.00 55.81 85 SER A O 1
ATOM 699 N N . PRO A 1 86 ? 12.016 6.375 9.206 1.00 55.78 86 PRO A N 1
ATOM 700 C CA . PRO A 1 86 ? 11.971 5.145 10.009 1.00 55.78 86 PRO A CA 1
ATOM 701 C C . PRO A 1 86 ? 10.590 4.450 10.016 1.00 55.78 86 PRO A C 1
ATOM 703 O O . PRO A 1 86 ? 10.441 3.349 10.539 1.00 55.78 86 PRO A O 1
ATOM 706 N N . ALA A 1 87 ? 9.567 5.047 9.391 1.00 58.84 87 ALA A N 1
ATOM 707 C CA . ALA A 1 87 ? 8.192 4.549 9.357 1.00 58.84 87 ALA A CA 1
ATOM 708 C C . ALA A 1 87 ? 7.905 3.436 8.320 1.00 58.84 87 ALA A C 1
ATOM 710 O O . ALA A 1 87 ? 6.750 3.058 8.142 1.00 58.84 87 ALA A O 1
ATOM 711 N N . TRP A 1 88 ? 8.904 2.904 7.603 1.00 64.88 88 TRP A N 1
ATOM 712 C CA . TRP A 1 88 ? 8.677 1.845 6.596 1.00 64.88 88 TRP A CA 1
ATOM 713 C C . TRP A 1 88 ? 8.451 0.442 7.177 1.00 64.88 88 TRP A C 1
ATOM 715 O O . TRP A 1 88 ? 8.163 -0.494 6.425 1.00 64.88 88 TRP A O 1
ATOM 725 N N . ALA A 1 89 ? 8.562 0.265 8.492 1.00 78.12 89 ALA A N 1
ATOM 726 C CA . ALA A 1 89 ? 8.197 -0.988 9.135 1.00 78.12 89 ALA A CA 1
ATOM 727 C C . ALA A 1 89 ? 6.677 -1.063 9.365 1.00 78.12 89 ALA A C 1
ATOM 729 O O . ALA A 1 89 ? 6.023 -0.082 9.704 1.00 78.12 89 ALA A O 1
ATOM 730 N N . TYR A 1 90 ? 6.110 -2.259 9.193 1.00 88.06 90 TYR A N 1
ATOM 731 C CA . TYR A 1 90 ? 4.674 -2.504 9.357 1.00 88.06 90 TYR A CA 1
ATOM 732 C C . TYR A 1 90 ? 4.086 -2.034 10.707 1.00 88.06 90 TYR A C 1
ATOM 734 O O . TYR A 1 90 ? 3.036 -1.395 10.678 1.00 88.06 90 TYR A O 1
ATOM 742 N N . PRO A 1 91 ? 4.713 -2.294 11.875 1.00 86.75 91 PRO A N 1
ATOM 743 C CA . PRO A 1 91 ? 4.205 -1.783 13.150 1.00 86.75 91 PRO A CA 1
ATOM 744 C C . PRO A 1 91 ? 4.518 -0.291 13.390 1.00 86.75 91 PRO A C 1
ATOM 746 O O . PRO A 1 91 ? 4.184 0.225 14.450 1.00 86.75 91 PRO A O 1
ATOM 749 N N . GLY A 1 92 ? 5.134 0.411 12.432 1.00 84.69 92 GLY A N 1
ATOM 750 C CA . GLY A 1 92 ? 5.597 1.791 12.585 1.00 84.69 92 GLY A CA 1
ATOM 751 C C . GLY A 1 92 ? 7.062 1.87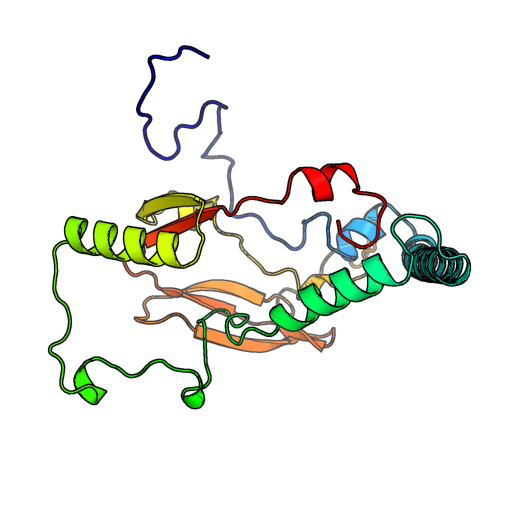8 13.015 1.00 84.69 92 GLY A C 1
ATOM 752 O O . GLY A 1 92 ? 7.853 0.987 12.719 1.00 84.69 92 GLY A O 1
ATOM 753 N N . ILE A 1 93 ? 7.434 2.973 13.683 1.00 82.38 93 ILE A N 1
ATOM 754 C CA . ILE A 1 93 ? 8.804 3.221 14.157 1.00 82.38 93 ILE A CA 1
ATOM 755 C C . ILE A 1 93 ? 9.156 2.188 15.236 1.00 82.38 93 ILE A C 1
ATOM 757 O O . ILE A 1 93 ? 8.502 2.134 16.275 1.00 82.38 93 ILE A O 1
ATOM 761 N N . VAL A 1 94 ? 10.180 1.369 14.989 1.00 76.56 94 VAL A N 1
ATOM 762 C CA . VAL A 1 94 ? 10.589 0.273 15.891 1.00 76.56 94 VAL A CA 1
ATOM 763 C C . VAL A 1 94 ? 11.794 0.603 16.770 1.00 76.56 94 VAL A C 1
ATOM 765 O O . VAL A 1 94 ? 12.021 -0.106 17.743 1.00 76.56 94 VAL A O 1
ATOM 768 N N . ASP A 1 95 ? 12.565 1.636 16.426 1.00 82.06 95 ASP A N 1
ATOM 769 C CA . ASP A 1 95 ? 13.687 2.098 17.244 1.00 82.06 95 ASP A CA 1
ATOM 770 C C . ASP A 1 95 ? 13.181 3.121 18.266 1.00 82.06 95 ASP A C 1
ATOM 772 O O . ASP A 1 95 ? 12.634 4.162 17.898 1.00 82.06 95 ASP A O 1
ATOM 776 N N . GLU A 1 96 ? 13.353 2.814 19.551 1.00 83.25 96 GLU A N 1
ATOM 777 C CA . GLU A 1 96 ? 12.955 3.693 20.652 1.00 83.25 96 GLU A CA 1
ATOM 778 C C . GLU A 1 96 ? 13.702 5.034 20.620 1.00 83.25 96 GLU A C 1
ATOM 780 O O . GLU A 1 96 ? 13.171 6.041 21.087 1.00 83.25 96 GLU A O 1
ATOM 785 N N . ALA A 1 97 ? 14.902 5.086 20.027 1.00 84.62 97 ALA A N 1
ATOM 786 C CA . ALA A 1 97 ? 15.654 6.330 19.866 1.00 84.62 97 ALA A CA 1
ATOM 787 C C . ALA A 1 97 ? 14.934 7.350 18.964 1.00 84.62 97 ALA A C 1
ATOM 789 O O . ALA A 1 97 ? 15.151 8.555 19.107 1.00 84.62 97 ALA A O 1
ATOM 790 N N . ASP A 1 98 ? 14.060 6.872 18.075 1.00 83.62 98 ASP A N 1
ATOM 791 C CA . ASP A 1 98 ? 13.264 7.690 17.159 1.00 83.62 98 ASP A CA 1
ATOM 792 C C . ASP A 1 98 ? 11.860 8.007 17.713 1.00 83.62 98 ASP A C 1
ATOM 794 O O . ASP A 1 98 ? 11.064 8.686 17.054 1.00 83.62 98 ASP A O 1
ATOM 798 N N . TRP A 1 99 ? 11.508 7.513 18.906 1.00 85.12 99 TRP A N 1
ATOM 799 C CA . TRP A 1 99 ? 10.196 7.761 19.502 1.00 85.12 99 TRP A CA 1
ATOM 800 C C . TRP A 1 99 ? 10.079 9.184 20.051 1.00 85.12 99 TRP A C 1
ATOM 802 O O . TRP A 1 99 ? 10.999 9.758 20.634 1.00 85.12 99 TRP A O 1
ATOM 812 N N . ALA A 1 100 ? 8.889 9.766 19.892 1.00 86.31 100 ALA A N 1
ATOM 813 C CA . ALA A 1 100 ? 8.551 11.002 20.580 1.00 86.31 100 ALA A CA 1
ATOM 814 C C . ALA A 1 100 ? 8.418 10.741 22.086 1.00 86.31 100 ALA A C 1
ATOM 816 O O . ALA A 1 100 ? 7.894 9.706 22.497 1.00 86.31 100 ALA A O 1
ATOM 817 N N . LYS A 1 101 ? 8.824 11.722 22.901 1.00 91.44 101 LYS A N 1
ATOM 818 C CA . LYS A 1 101 ? 8.621 11.669 24.352 1.00 91.44 101 LYS A CA 1
ATOM 819 C C . LYS A 1 101 ? 7.139 11.506 24.682 1.00 91.44 101 LYS A C 1
ATOM 821 O O . LYS A 1 101 ? 6.288 12.221 24.146 1.00 91.44 101 LYS A O 1
ATOM 826 N N . THR A 1 102 ? 6.850 10.597 25.596 1.00 90.94 102 THR A N 1
ATOM 827 C CA . THR A 1 102 ? 5.519 10.367 26.157 1.00 90.94 102 THR A CA 1
ATOM 828 C C . THR A 1 102 ? 5.068 11.558 27.016 1.00 90.94 102 THR A C 1
ATOM 830 O O . THR A 1 102 ? 5.906 12.311 27.525 1.00 90.94 102 THR A O 1
ATOM 833 N N . PRO A 1 103 ? 3.750 11.760 27.216 1.00 93.12 103 PRO A N 1
ATOM 834 C CA . PRO A 1 103 ? 3.251 12.757 28.164 1.00 93.12 103 PRO A CA 1
ATOM 835 C C . PRO A 1 103 ? 3.879 12.616 29.555 1.00 93.12 103 PRO A C 1
ATOM 837 O O . PRO A 1 103 ? 4.271 13.615 30.154 1.00 93.12 103 PRO A O 1
ATOM 840 N N . GLU A 1 104 ? 4.046 11.382 30.033 1.00 93.50 104 GLU A N 1
ATOM 841 C CA . GLU A 1 104 ? 4.645 11.064 31.326 1.00 93.50 104 GLU A CA 1
ATOM 842 C C . GLU A 1 104 ? 6.103 11.547 31.421 1.00 93.50 104 GLU A C 1
ATOM 844 O O . GLU A 1 104 ? 6.470 12.195 32.402 1.00 93.50 104 GLU A O 1
ATOM 849 N N . GLU A 1 105 ? 6.919 11.325 30.386 1.00 94.50 105 GLU A N 1
ATOM 850 C CA . GLU A 1 105 ? 8.303 11.831 30.310 1.00 94.50 105 GLU A CA 1
ATOM 851 C C . GLU A 1 105 ? 8.383 13.359 30.224 1.00 94.50 105 GLU A C 1
ATOM 853 O O . GLU A 1 105 ? 9.386 13.961 30.614 1.00 94.50 105 GLU A O 1
ATOM 858 N N . LEU A 1 106 ? 7.332 13.999 29.712 1.00 94.88 106 LEU A N 1
ATOM 859 C CA . LEU A 1 106 ? 7.196 15.453 29.668 1.00 94.88 106 LEU A CA 1
ATOM 860 C C . LEU A 1 106 ? 6.612 16.037 30.966 1.00 94.88 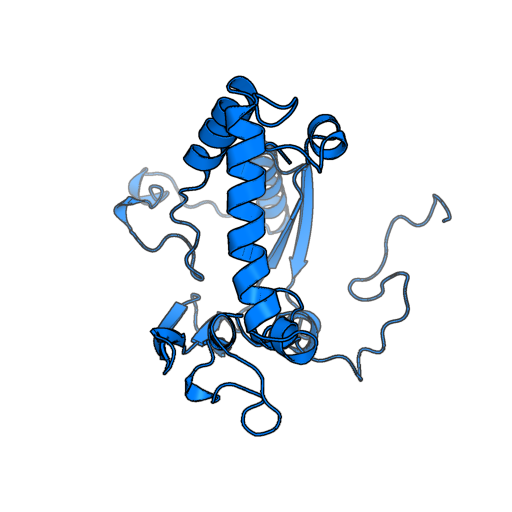106 LEU A C 1
ATOM 862 O O . LEU A 1 106 ? 6.486 17.256 31.074 1.00 94.88 106 LEU A O 1
ATOM 866 N N . GLY A 1 107 ? 6.245 15.202 31.947 1.00 95.75 107 GLY A N 1
ATOM 867 C CA . GLY A 1 107 ? 5.560 15.639 33.168 1.00 95.75 107 GLY A CA 1
ATOM 868 C C . GLY A 1 107 ? 4.151 16.185 32.909 1.00 95.75 107 GLY A C 1
ATOM 869 O O . GLY A 1 107 ? 3.625 16.961 33.707 1.00 95.75 107 GLY A O 1
ATOM 870 N N . MET A 1 108 ? 3.547 15.814 31.780 1.00 95.12 108 MET A N 1
ATOM 871 C CA . MET A 1 108 ? 2.224 16.246 31.349 1.00 95.12 108 MET A CA 1
ATOM 872 C C . MET A 1 108 ? 1.184 15.150 31.616 1.00 95.12 108 MET A C 1
ATOM 874 O O . MET A 1 108 ? 1.482 13.962 31.488 1.00 95.12 108 MET A O 1
ATOM 878 N N . PRO A 1 109 ? -0.067 15.513 31.949 1.00 94.31 109 PRO A N 1
ATOM 879 C CA . PRO A 1 109 ? -1.133 14.529 32.048 1.00 94.31 109 PRO A CA 1
ATOM 880 C C . PRO A 1 109 ? -1.416 13.907 30.677 1.00 94.31 109 PRO A C 1
ATOM 882 O O . PRO A 1 109 ? -1.441 14.597 29.654 1.00 94.31 109 PRO A O 1
ATOM 885 N N . LYS A 1 110 ? -1.687 12.600 30.662 1.00 92.69 110 LYS A N 1
ATOM 886 C CA . LYS A 1 110 ? -2.139 11.900 29.460 1.00 92.69 110 LYS A CA 1
ATOM 887 C C . LYS A 1 110 ? -3.450 12.510 28.957 1.00 92.69 110 LYS A C 1
ATOM 889 O O . LYS A 1 110 ? -4.406 12.657 29.719 1.00 92.69 110 LYS A O 1
ATOM 894 N N . TRP A 1 111 ? -3.500 12.838 27.667 1.00 91.06 111 TRP A N 1
ATOM 895 C CA . TRP A 1 111 ? -4.717 13.335 27.026 1.00 91.06 111 TRP A CA 1
ATOM 896 C C . TRP A 1 111 ? -5.842 12.290 27.096 1.00 91.06 111 TRP A C 1
ATOM 898 O O . TRP A 1 111 ? -5.630 11.117 26.785 1.00 91.06 111 TRP A O 1
ATOM 908 N N . SER A 1 112 ? -7.042 12.730 27.474 1.00 92.56 112 SER A N 1
ATOM 909 C CA . SER A 1 112 ? -8.269 11.934 27.454 1.00 92.56 112 SER A CA 1
ATOM 910 C C . SER A 1 112 ? -9.397 12.809 26.926 1.00 92.56 112 SER A C 1
ATOM 912 O O . SER A 1 112 ? -9.675 13.865 27.489 1.00 92.56 112 SER A O 1
ATOM 914 N N . GLY A 1 113 ? -10.016 12.385 25.829 1.00 91.38 113 GLY A N 1
ATOM 915 C CA . GLY A 1 113 ? -11.091 13.111 25.166 1.00 91.38 113 GLY A CA 1
ATOM 916 C C . GLY A 1 113 ? -12.077 12.153 24.514 1.00 91.38 113 GLY A C 1
ATOM 917 O O . GLY A 1 113 ? -11.787 10.965 24.329 1.00 91.38 113 GLY A O 1
ATOM 918 N N . THR A 1 114 ? -13.243 12.677 24.158 1.00 93.94 114 THR A N 1
ATOM 919 C CA . THR A 1 114 ? -14.259 11.953 23.381 1.00 93.94 114 THR A CA 1
ATOM 920 C C . THR A 1 114 ? -13.734 11.580 21.985 1.00 93.94 114 THR A C 1
ATOM 922 O O . THR A 1 114 ? -12.806 12.229 21.486 1.00 93.94 114 THR A O 1
ATOM 925 N N . PRO A 1 115 ? -14.303 10.565 21.307 1.00 89.19 115 PRO A N 1
ATOM 926 C CA . PRO A 1 115 ? -13.959 10.256 19.916 1.00 89.19 115 PRO A CA 1
ATOM 927 C C . PRO A 1 115 ? -14.012 11.486 18.997 1.00 89.19 115 PRO A C 1
ATOM 929 O O . PRO A 1 115 ? -13.122 11.693 18.171 1.00 89.19 115 PRO A O 1
ATOM 932 N N . GLU A 1 116 ? -14.997 12.361 19.191 1.00 89.50 116 GLU A N 1
ATOM 933 C CA . GLU A 1 116 ? -15.180 13.587 18.421 1.00 89.50 116 GLU A CA 1
ATOM 934 C C . GLU A 1 116 ? -14.053 14.596 18.676 1.00 89.50 116 GLU A C 1
ATOM 936 O O . GLU A 1 116 ? -13.523 15.180 17.730 1.00 89.50 116 GLU A O 1
ATOM 941 N N . GLU A 1 117 ? -13.649 14.803 19.930 1.00 94.56 117 GLU A N 1
ATOM 942 C CA . GLU A 1 117 ? -12.512 15.672 20.270 1.00 94.56 117 GLU A CA 1
ATOM 943 C C . GLU A 1 117 ? -11.198 15.122 19.723 1.00 94.56 117 GLU A C 1
ATOM 945 O O . GLU A 1 117 ? -10.430 15.864 19.106 1.00 94.56 117 GLU A O 1
ATOM 950 N N . ASN A 1 118 ? -10.978 13.816 19.871 1.00 93.12 118 ASN A N 1
ATOM 951 C CA . ASN A 1 118 ? -9.791 13.142 19.355 1.00 93.12 118 ASN A CA 1
ATOM 952 C C . ASN A 1 118 ? -9.720 13.249 17.827 1.00 93.12 118 ASN A C 1
ATOM 954 O O . ASN A 1 118 ? -8.656 13.540 17.283 1.00 93.12 118 ASN A O 1
ATOM 958 N N . SER A 1 119 ? -10.851 13.099 17.128 1.00 92.25 119 SER A N 1
ATOM 959 C CA . SER A 1 119 ? -10.911 13.242 15.669 1.00 92.25 119 SER A CA 1
ATOM 960 C C . SER A 1 119 ? -10.589 14.666 15.201 1.00 92.25 119 SER A C 1
ATOM 962 O O . SER A 1 119 ? -9.902 14.838 14.193 1.00 92.25 119 SER A O 1
ATOM 964 N N . ARG A 1 120 ? -11.015 15.698 15.949 1.00 93.75 120 ARG A N 1
ATOM 965 C CA . ARG A 1 120 ? -10.686 17.104 15.660 1.00 93.75 120 ARG A CA 1
ATOM 966 C C . ARG A 1 120 ? -9.209 17.398 15.889 1.00 93.75 120 ARG A C 1
ATOM 968 O O . ARG A 1 120 ? -8.595 18.063 15.056 1.00 93.75 120 ARG A O 1
ATOM 975 N N . LEU A 1 121 ? -8.640 16.893 16.983 1.00 94.88 121 LEU A N 1
ATOM 976 C CA . LEU A 1 121 ? -7.216 17.042 17.274 1.00 94.88 121 LEU A CA 1
ATOM 977 C C . LEU A 1 121 ? -6.362 16.349 16.206 1.00 94.88 121 LEU A C 1
ATOM 979 O O . LEU A 1 121 ? -5.450 16.959 15.652 1.00 94.88 121 LEU A O 1
ATOM 983 N N . LEU A 1 122 ? -6.708 15.108 15.857 1.00 94.12 122 LEU A N 1
ATOM 984 C CA . LEU A 1 122 ? -6.035 14.359 14.801 1.00 94.12 122 LEU A CA 1
ATOM 985 C C . LEU A 1 122 ? -6.174 15.054 13.443 1.00 94.12 122 LEU A C 1
ATOM 987 O O . LEU A 1 122 ? -5.197 15.157 12.706 1.00 94.12 122 LEU A O 1
ATOM 991 N N . TYR A 1 123 ? -7.350 15.605 13.133 1.00 95.06 123 TYR A N 1
ATOM 992 C CA . TYR A 1 123 ? -7.553 16.386 11.916 1.00 95.06 123 TYR A CA 1
ATOM 993 C C . TYR A 1 123 ? -6.621 17.600 11.884 1.00 95.06 123 TYR A C 1
ATOM 995 O O . TYR A 1 123 ? -5.933 17.813 10.887 1.00 95.06 123 TYR A O 1
ATOM 1003 N N . ALA A 1 124 ? -6.544 18.369 12.975 1.00 95.94 124 ALA A N 1
ATOM 1004 C CA . ALA A 1 124 ? -5.647 19.517 13.075 1.00 95.94 124 ALA A CA 1
ATOM 1005 C C . ALA A 1 124 ? -4.173 19.115 12.889 1.00 95.94 124 ALA A C 1
ATOM 1007 O O . ALA A 1 124 ? -3.462 19.765 12.122 1.00 95.94 124 ALA A O 1
ATOM 1008 N N . ALA A 1 125 ? -3.739 18.015 13.511 1.00 95.12 125 ALA A N 1
ATOM 1009 C CA . ALA A 1 125 ? -2.386 17.485 13.358 1.00 95.12 125 ALA A CA 1
ATOM 1010 C C . ALA A 1 125 ? -2.090 17.059 11.909 1.00 95.12 125 ALA A C 1
ATOM 1012 O O . ALA A 1 125 ? -1.098 17.485 11.325 1.00 95.12 125 ALA A O 1
ATOM 1013 N N . LEU A 1 126 ? -2.978 16.288 11.277 1.00 94.75 126 LEU A N 1
ATOM 1014 C CA . LEU A 1 126 ? -2.806 15.846 9.889 1.00 94.75 126 LEU A CA 1
ATOM 1015 C C . LEU A 1 126 ? -2.782 17.024 8.904 1.00 94.75 126 LEU A C 1
ATOM 1017 O O . LEU A 1 126 ? -1.975 17.031 7.975 1.00 94.75 126 LEU A O 1
ATOM 1021 N N . ARG A 1 127 ? -3.623 18.046 9.116 1.00 94.19 127 ARG A N 1
ATOM 1022 C CA . ARG A 1 127 ? -3.584 19.293 8.334 1.00 94.19 127 ARG A CA 1
ATOM 1023 C C . ARG A 1 127 ? -2.260 20.025 8.512 1.00 94.19 127 ARG A C 1
ATOM 1025 O O . ARG A 1 127 ? -1.712 20.507 7.524 1.00 94.19 127 ARG A O 1
ATOM 1032 N N . TYR A 1 128 ? -1.756 20.095 9.742 1.00 94.56 128 TYR A N 1
ATOM 1033 C CA . TYR A 1 128 ? -0.453 20.685 10.038 1.00 94.56 128 TYR A CA 1
ATOM 1034 C C . TYR A 1 128 ? 0.684 19.941 9.317 1.00 94.56 128 TYR A C 1
ATOM 1036 O O . TYR A 1 128 ? 1.578 20.582 8.772 1.00 94.56 128 TYR A O 1
ATOM 1044 N N . TYR A 1 129 ? 0.593 18.613 9.197 1.00 90.69 129 TYR A N 1
ATOM 1045 C CA . TYR A 1 129 ? 1.533 17.780 8.433 1.00 90.69 129 TYR A CA 1
ATOM 1046 C C . TYR A 1 129 ? 1.280 17.742 6.912 1.00 90.69 129 TYR A C 1
ATOM 1048 O O . TYR A 1 129 ? 1.910 16.962 6.201 1.00 90.69 129 TYR A O 1
ATOM 1056 N N . GLY A 1 130 ? 0.385 18.583 6.384 1.00 91.31 130 GLY A N 1
ATOM 1057 C CA . GLY A 1 130 ? 0.190 18.752 4.941 1.00 91.31 130 GLY A CA 1
ATOM 1058 C C . GLY A 1 130 ? -0.834 17.816 4.290 1.00 91.31 130 GLY A C 1
ATOM 1059 O O . GLY A 1 130 ? -0.932 17.786 3.061 1.00 91.31 130 GLY A O 1
ATOM 1060 N N . ALA A 1 131 ? -1.635 17.077 5.063 1.00 93.19 131 ALA A N 1
ATOM 1061 C CA . ALA A 1 131 ? -2.749 16.317 4.501 1.00 93.19 131 ALA A CA 1
ATOM 1062 C C . ALA A 1 131 ? -3.808 17.268 3.909 1.00 93.19 131 ALA A C 1
ATOM 1064 O O . ALA A 1 131 ? -4.269 18.206 4.564 1.00 93.19 131 ALA A O 1
ATOM 1065 N N . MET A 1 132 ? -4.224 17.020 2.665 1.00 92.75 132 MET A N 1
ATOM 1066 C CA . MET A 1 132 ? -5.239 17.830 1.981 1.00 92.75 132 MET A CA 1
ATOM 1067 C C . MET A 1 132 ? -6.643 17.281 2.190 1.00 92.75 132 MET A C 1
ATOM 1069 O O . MET A 1 132 ? -7.554 18.040 2.522 1.00 92.75 132 MET A O 1
ATOM 1073 N N . PHE A 1 133 ? -6.808 15.971 2.028 1.00 92.00 133 PHE A N 1
ATOM 1074 C CA . PHE A 1 133 ? -8.053 15.274 2.326 1.00 92.00 133 PHE A CA 1
ATOM 1075 C C . PHE A 1 133 ? -7.808 14.278 3.445 1.00 92.00 133 PHE A C 1
ATOM 1077 O O . PHE A 1 133 ? -6.793 13.584 3.448 1.00 92.00 133 PHE A O 1
ATOM 1084 N N . ILE A 1 134 ? -8.735 14.243 4.396 1.00 94.31 134 ILE A N 1
ATOM 1085 C CA . ILE A 1 134 ? -8.675 13.382 5.570 1.00 94.31 134 ILE A CA 1
ATOM 1086 C C . ILE A 1 134 ? -10.039 12.713 5.706 1.00 94.31 134 ILE A C 1
ATOM 1088 O O . ILE A 1 134 ? -11.067 13.388 5.636 1.00 94.31 134 ILE A O 1
ATOM 1092 N N . GLY A 1 135 ? -10.038 11.398 5.886 1.00 91.00 135 GLY A N 1
ATOM 1093 C CA . GLY A 1 135 ? -11.232 10.604 6.142 1.00 91.00 135 GLY A CA 1
ATOM 1094 C C . GLY A 1 135 ? -11.000 9.624 7.282 1.00 91.00 135 GLY A C 1
ATOM 1095 O O . GLY A 1 135 ? -9.894 9.105 7.442 1.00 91.00 135 GLY A O 1
ATOM 1096 N N . TYR A 1 136 ? -12.057 9.363 8.042 1.00 91.25 136 TYR A N 1
ATOM 1097 C CA . TYR A 1 136 ? -12.063 8.417 9.151 1.00 91.25 136 TYR A CA 1
ATOM 1098 C C . TYR A 1 136 ? -13.171 7.394 8.932 1.00 91.25 136 TYR A C 1
ATOM 1100 O O . TYR A 1 136 ? -14.271 7.757 8.513 1.00 91.25 136 TYR A O 1
ATOM 1108 N N . ALA A 1 137 ? -12.888 6.132 9.226 1.00 91.00 137 ALA A N 1
ATOM 1109 C CA . ALA A 1 137 ? -13.891 5.077 9.280 1.00 91.00 137 ALA A CA 1
ATOM 1110 C C . ALA A 1 137 ? -13.490 4.041 10.328 1.00 91.00 137 ALA A C 1
ATOM 1112 O O . ALA A 1 137 ? -12.303 3.771 10.510 1.00 91.00 137 ALA A O 1
ATOM 1113 N N . GLU A 1 138 ? -14.465 3.432 10.992 1.00 91.88 138 GLU A N 1
ATOM 1114 C CA . GLU A 1 138 ? -14.202 2.234 11.781 1.00 91.88 138 GLU A CA 1
ATOM 1115 C C . GLU A 1 138 ? -13.897 1.056 10.840 1.00 91.88 138 GLU A C 1
ATOM 1117 O O . GLU A 1 138 ? -14.471 0.918 9.753 1.00 91.88 138 GLU A O 1
ATOM 1122 N N . VAL A 1 139 ? -12.945 0.208 11.225 1.00 93.19 139 VAL A N 1
ATOM 1123 C CA . VAL A 1 139 ? -12.590 -0.989 10.459 1.00 93.19 139 VAL A CA 1
ATOM 1124 C C . VAL A 1 139 ? -13.595 -2.096 10.759 1.00 93.19 139 VAL A C 1
ATOM 1126 O O . VAL A 1 139 ? -13.395 -2.928 11.648 1.00 93.19 139 VAL A O 1
ATOM 1129 N N . GLU A 1 140 ? -14.652 -2.121 9.957 1.00 91.75 140 GLU A N 1
ATOM 1130 C CA . GLU A 1 140 ? -15.663 -3.176 9.963 1.00 91.75 140 GLU A CA 1
ATOM 1131 C C . GLU A 1 140 ? -15.176 -4.489 9.322 1.00 91.75 140 GLU A C 1
ATOM 1133 O O . GLU A 1 140 ? -14.177 -4.543 8.592 1.00 91.75 140 GLU A O 1
ATOM 1138 N N . ASP A 1 141 ? -15.945 -5.561 9.524 1.00 92.38 141 ASP A N 1
ATOM 1139 C CA . ASP A 1 141 ? -15.670 -6.899 8.988 1.00 92.38 141 ASP A CA 1
ATOM 1140 C C . ASP A 1 141 ? -15.462 -6.910 7.473 1.00 92.38 141 ASP A C 1
ATOM 1142 O O . ASP A 1 141 ? -14.615 -7.643 6.955 1.00 92.38 141 ASP A O 1
ATOM 1146 N N . LYS A 1 142 ? -16.189 -6.062 6.739 1.00 93.00 142 LYS A N 1
ATOM 1147 C CA . LYS A 1 142 ? -16.054 -5.968 5.283 1.00 93.00 142 LYS A CA 1
ATOM 1148 C C . LYS A 1 142 ? -14.660 -5.485 4.869 1.00 93.00 142 LYS A C 1
ATOM 1150 O O . LYS A 1 142 ? -14.096 -6.031 3.922 1.00 93.00 142 LYS A O 1
ATOM 1155 N N . TRP A 1 143 ? -14.039 -4.555 5.604 1.00 93.25 143 TRP A N 1
ATOM 1156 C CA . TRP A 1 143 ? -12.636 -4.193 5.360 1.00 93.25 143 TRP A CA 1
ATOM 1157 C C . TRP A 1 143 ? -11.719 -5.389 5.560 1.00 93.25 143 TRP A C 1
ATOM 1159 O O . TRP A 1 143 ? -10.915 -5.716 4.682 1.00 93.25 143 TRP A O 1
ATOM 1169 N N . ARG A 1 144 ? -11.889 -6.075 6.693 1.00 92.81 144 ARG A N 1
ATOM 1170 C CA . ARG A 1 144 ? -10.997 -7.155 7.110 1.00 92.81 144 ARG A CA 1
ATOM 1171 C C . ARG A 1 144 ? -11.034 -8.346 6.164 1.00 92.81 144 ARG A C 1
ATOM 1173 O O . ARG A 1 144 ? -9.985 -8.915 5.855 1.00 92.81 144 ARG A O 1
ATOM 1180 N N . ASN A 1 145 ? -12.234 -8.680 5.694 1.00 93.00 145 ASN A N 1
ATOM 1181 C CA . ASN A 1 145 ? -12.525 -9.886 4.925 1.00 93.00 145 ASN A CA 1
ATOM 1182 C C . ASN A 1 145 ? -12.515 -9.672 3.408 1.00 93.00 145 ASN A C 1
ATOM 1184 O O . ASN A 1 145 ? -12.471 -10.657 2.670 1.00 93.00 145 ASN A O 1
ATOM 1188 N N . LYS A 1 146 ? -12.575 -8.423 2.923 1.00 94.25 146 LYS A N 1
ATOM 1189 C CA . LYS A 1 146 ? -12.740 -8.135 1.486 1.00 94.25 146 LYS A CA 1
ATOM 1190 C C . LYS A 1 146 ? -11.755 -7.097 0.940 1.00 94.25 146 LYS A C 1
ATOM 1192 O O . LYS A 1 146 ? -11.289 -7.266 -0.180 1.00 94.25 146 LYS A O 1
ATOM 1197 N N . LEU A 1 147 ? -11.413 -6.052 1.700 1.00 93.31 147 LEU A N 1
ATOM 1198 C CA . LEU A 1 147 ? -10.664 -4.899 1.168 1.00 93.31 147 LEU A CA 1
ATOM 1199 C C . LEU A 1 147 ? -9.173 -4.909 1.516 1.00 93.31 147 LEU A C 1
ATOM 1201 O O . LEU A 1 147 ? -8.349 -4.530 0.686 1.00 93.31 147 LEU A O 1
ATOM 1205 N N . PHE A 1 148 ? -8.798 -5.348 2.718 1.00 94.44 148 PHE A N 1
ATOM 1206 C CA . PHE A 1 148 ? -7.388 -5.440 3.086 1.00 94.44 148 PHE A CA 1
ATOM 1207 C C . PHE A 1 148 ? -6.711 -6.605 2.371 1.00 94.44 148 PHE A C 1
ATOM 1209 O O . PHE A 1 148 ? -7.184 -7.744 2.381 1.00 94.44 148 PHE A O 1
ATOM 1216 N N . VAL A 1 149 ? -5.565 -6.313 1.763 1.00 95.31 149 VAL A N 1
ATOM 1217 C CA . VAL A 1 149 ? -4.790 -7.276 0.979 1.00 95.31 149 VAL A CA 1
ATOM 1218 C C . VAL A 1 149 ? -4.363 -8.490 1.807 1.00 95.31 149 VAL A C 1
ATOM 1220 O O . VAL A 1 149 ? -4.159 -8.400 3.019 1.00 95.31 149 VAL A O 1
ATOM 1223 N N . LYS A 1 150 ? -4.246 -9.652 1.160 1.00 95.75 150 LYS A N 1
ATOM 1224 C CA . LYS A 1 150 ? -3.872 -10.923 1.804 1.00 95.75 150 LYS A CA 1
ATOM 1225 C C . LYS A 1 150 ? -2.370 -11.024 2.076 1.00 95.75 150 LYS A C 1
ATOM 1227 O O . LYS A 1 150 ? -1.962 -11.524 3.122 1.00 95.75 150 LYS A O 1
ATOM 1232 N N . THR A 1 151 ? -1.562 -10.549 1.139 1.00 95.06 151 THR A N 1
ATOM 1233 C CA . THR A 1 151 ? -0.111 -10.763 1.073 1.00 95.06 151 THR A CA 1
ATOM 1234 C C . THR A 1 151 ? 0.608 -9.461 0.725 1.00 95.06 151 THR A C 1
ATOM 1236 O O . THR A 1 151 ? -0.003 -8.523 0.203 1.00 95.06 151 THR A O 1
ATOM 1239 N N . THR A 1 152 ? 1.910 -9.388 1.004 1.00 93.62 152 THR A N 1
ATOM 1240 C CA . THR A 1 152 ? 2.808 -8.424 0.355 1.00 93.62 152 THR A CA 1
ATOM 1241 C C . THR A 1 152 ? 3.292 -8.980 -0.989 1.00 93.62 152 THR A C 1
ATOM 1243 O O . THR A 1 152 ? 2.933 -10.081 -1.406 1.00 93.62 152 THR A O 1
ATOM 1246 N N . THR A 1 153 ? 4.130 -8.219 -1.686 1.00 92.50 153 THR A N 1
ATOM 1247 C CA . THR A 1 153 ? 4.684 -8.595 -2.995 1.00 92.50 153 THR A CA 1
ATOM 1248 C C . THR A 1 153 ? 6.065 -9.230 -2.887 1.00 92.50 153 THR A C 1
ATOM 1250 O O . THR A 1 153 ? 6.670 -9.575 -3.902 1.00 92.50 153 THR A O 1
ATOM 1253 N N . ASP A 1 154 ? 6.585 -9.399 -1.668 1.00 92.25 154 ASP A N 1
ATOM 1254 C CA . ASP A 1 154 ? 7.969 -9.814 -1.448 1.00 92.25 154 ASP A CA 1
ATOM 1255 C C . ASP A 1 154 ? 8.276 -11.182 -2.050 1.00 92.25 154 ASP A C 1
ATOM 1257 O O . ASP A 1 154 ? 9.292 -11.320 -2.733 1.00 92.25 154 ASP A O 1
ATOM 1261 N N . ALA A 1 155 ? 7.371 -12.148 -1.879 1.00 92.56 155 ALA A N 1
ATOM 1262 C CA . ALA A 1 155 ? 7.518 -13.504 -2.408 1.00 92.56 155 ALA A CA 1
ATOM 1263 C C . ALA A 1 155 ? 7.664 -13.537 -3.939 1.00 92.56 155 ALA A C 1
ATOM 1265 O O . ALA A 1 155 ? 8.333 -14.412 -4.484 1.00 92.56 155 ALA A O 1
ATOM 1266 N N . VAL A 1 156 ? 7.059 -12.570 -4.641 1.00 92.31 156 VAL A N 1
ATOM 1267 C CA . VAL A 1 156 ? 7.005 -12.529 -6.113 1.00 92.31 156 VAL A CA 1
ATOM 1268 C C . VAL A 1 156 ? 7.937 -11.498 -6.743 1.00 92.31 156 VAL A C 1
ATOM 1270 O O . VAL A 1 156 ? 8.020 -11.418 -7.970 1.00 92.31 156 VAL A O 1
ATOM 1273 N N . ARG A 1 157 ? 8.661 -10.710 -5.938 1.00 88.75 157 ARG A N 1
ATOM 1274 C CA . ARG A 1 157 ? 9.510 -9.616 -6.435 1.00 88.75 157 ARG A CA 1
ATOM 1275 C C . ARG A 1 157 ? 10.594 -10.102 -7.399 1.00 88.75 157 ARG A C 1
ATOM 1277 O O . ARG A 1 157 ? 10.829 -9.463 -8.418 1.00 88.75 157 ARG A O 1
ATOM 1284 N N . ASN A 1 158 ? 11.200 -11.247 -7.090 1.00 86.94 158 ASN A N 1
ATOM 1285 C CA . ASN A 1 158 ? 12.242 -11.883 -7.904 1.00 86.94 158 ASN A CA 1
ATOM 1286 C C . ASN A 1 158 ? 11.777 -13.216 -8.508 1.00 86.94 158 ASN A C 1
ATOM 1288 O O . ASN A 1 158 ? 12.600 -14.020 -8.937 1.00 86.94 158 ASN A O 1
ATOM 1292 N N . TRP A 1 159 ? 10.469 -13.470 -8.518 1.00 92.44 159 TRP A N 1
ATOM 1293 C CA . TRP A 1 159 ? 9.924 -14.720 -9.027 1.00 92.44 159 TRP A CA 1
ATOM 1294 C C . TRP A 1 159 ? 9.709 -14.638 -10.536 1.00 92.44 159 TRP A C 1
ATOM 1296 O O . TRP A 1 159 ? 9.133 -13.669 -11.035 1.00 92.44 159 TRP A O 1
ATOM 1306 N N . THR A 1 160 ? 10.155 -15.666 -11.250 1.00 93.25 160 THR A N 1
ATOM 1307 C CA . THR A 1 160 ? 9.922 -15.820 -12.687 1.00 93.25 160 THR A CA 1
ATOM 1308 C C . THR A 1 160 ? 8.807 -16.832 -12.879 1.00 93.25 160 THR A C 1
ATOM 1310 O O . THR A 1 160 ? 8.926 -17.979 -12.450 1.00 93.25 160 THR A O 1
ATOM 1313 N N . TRP A 1 161 ? 7.722 -16.402 -13.514 1.00 94.50 161 TRP A N 1
ATOM 1314 C CA . TRP A 1 161 ? 6.609 -17.281 -13.824 1.00 94.50 161 TRP A CA 1
ATOM 1315 C C . TRP A 1 161 ? 6.994 -18.280 -14.920 1.00 94.50 161 TRP A C 1
ATOM 1317 O O . TRP A 1 161 ? 7.622 -17.919 -15.915 1.00 94.50 161 TRP A O 1
ATOM 1327 N N . THR A 1 162 ? 6.575 -19.531 -14.748 1.00 93.12 162 THR A N 1
ATOM 1328 C CA . THR A 1 162 ? 6.530 -20.546 -15.810 1.00 93.12 162 THR A CA 1
ATOM 1329 C C . THR A 1 162 ? 5.274 -21.399 -15.617 1.00 93.12 162 THR A C 1
ATOM 1331 O O . THR A 1 162 ? 4.770 -21.467 -14.491 1.00 93.12 162 THR A O 1
ATOM 1334 N N . PRO A 1 163 ? 4.780 -22.111 -16.645 1.00 92.44 163 PRO A N 1
ATOM 1335 C CA . PRO A 1 163 ? 3.639 -23.013 -16.477 1.00 92.44 163 PRO A CA 1
ATOM 1336 C C . PRO A 1 163 ? 3.865 -24.102 -15.412 1.00 92.44 163 PRO A C 1
ATOM 1338 O O . PRO A 1 163 ? 2.916 -24.536 -14.769 1.00 92.44 163 PRO A O 1
ATOM 1341 N N . GLN A 1 164 ? 5.116 -24.532 -15.207 1.00 93.56 164 GLN A N 1
ATOM 1342 C CA . GLN A 1 164 ? 5.495 -25.558 -14.227 1.00 93.56 164 GLN A CA 1
ATOM 1343 C C . GLN A 1 164 ? 5.752 -24.990 -12.825 1.00 93.56 164 GLN A C 1
ATOM 1345 O O . GLN A 1 164 ? 5.769 -25.744 -11.857 1.00 93.56 164 GLN A O 1
ATOM 1350 N N . ASN A 1 165 ? 5.963 -23.678 -12.711 1.00 90.06 165 ASN A N 1
ATOM 1351 C CA . ASN A 1 165 ? 6.278 -22.999 -11.459 1.00 90.06 165 ASN A CA 1
ATOM 1352 C C . ASN A 1 165 ? 5.544 -21.644 -11.376 1.00 90.06 165 ASN A C 1
ATOM 1354 O O . ASN A 1 165 ? 6.177 -20.579 -11.404 1.00 90.06 165 ASN A O 1
ATOM 1358 N N . PRO A 1 166 ? 4.199 -21.660 -11.354 1.00 90.62 166 PRO A N 1
ATOM 1359 C CA . PRO A 1 166 ? 3.408 -20.448 -11.507 1.00 90.62 166 PRO A CA 1
ATOM 1360 C C . PRO A 1 166 ? 3.481 -19.540 -10.280 1.00 90.62 166 PRO A C 1
ATOM 1362 O O . PRO A 1 166 ? 3.406 -18.327 -10.435 1.00 90.62 166 PRO A O 1
ATOM 1365 N N . ASP A 1 167 ? 3.668 -20.085 -9.078 1.00 91.62 167 ASP A N 1
ATOM 1366 C CA . ASP A 1 167 ? 3.630 -19.341 -7.819 1.00 91.62 167 ASP A CA 1
ATOM 1367 C C . ASP A 1 167 ? 4.758 -19.756 -6.873 1.00 91.62 167 ASP A C 1
ATOM 1369 O O . ASP A 1 167 ? 5.111 -20.936 -6.845 1.00 91.62 167 ASP A O 1
ATOM 1373 N N . PRO A 1 168 ? 5.299 -18.815 -6.074 1.00 91.75 168 PRO A N 1
ATOM 1374 C CA . PRO A 1 168 ? 6.193 -19.169 -4.983 1.00 91.75 168 PRO A CA 1
ATOM 1375 C C . PRO A 1 168 ? 5.469 -20.056 -3.963 1.00 91.75 168 PRO A C 1
ATOM 1377 O O . PRO A 1 168 ? 4.247 -19.940 -3.806 1.00 91.75 168 PRO A O 1
ATOM 1380 N N . PRO A 1 169 ? 6.204 -20.920 -3.243 1.00 92.38 169 PRO A N 1
ATOM 1381 C CA . PRO A 1 169 ? 5.616 -21.721 -2.182 1.00 92.38 169 PRO A CA 1
ATOM 1382 C C . PRO A 1 169 ? 5.023 -20.809 -1.103 1.00 92.38 169 PRO A C 1
ATOM 1384 O O . PRO A 1 169 ? 5.544 -19.731 -0.827 1.00 92.38 169 PRO A O 1
ATOM 1387 N N . GLU A 1 170 ? 3.960 -21.260 -0.438 1.00 92.19 170 GLU A N 1
ATOM 1388 C CA . GLU A 1 170 ? 3.292 -20.488 0.622 1.00 92.19 170 GLU A CA 1
ATOM 1389 C C . GLU A 1 170 ? 4.251 -20.127 1.771 1.00 92.19 170 GLU A C 1
ATOM 1391 O O . GLU A 1 170 ? 4.124 -19.085 2.414 1.00 92.19 170 GLU A O 1
ATOM 1396 N N . SER A 1 171 ? 5.276 -20.955 1.995 1.00 93.19 171 SER A N 1
ATOM 1397 C CA . SER A 1 171 ? 6.356 -20.669 2.937 1.00 93.19 171 SER A CA 1
ATOM 1398 C C . SER A 1 171 ? 7.177 -19.429 2.575 1.00 93.19 171 SER A C 1
ATOM 1400 O O . SER A 1 171 ? 7.902 -18.936 3.428 1.00 93.19 171 SER A O 1
ATOM 1402 N N . ASP A 1 172 ? 7.106 -18.901 1.363 1.00 94.75 172 ASP A N 1
ATOM 1403 C CA . ASP A 1 172 ? 7.814 -17.676 0.987 1.00 94.75 172 ASP A CA 1
ATOM 1404 C C . ASP A 1 172 ? 6.939 -16.428 1.105 1.00 94.75 172 ASP A C 1
ATOM 1406 O O . ASP A 1 172 ? 7.431 -15.311 0.954 1.00 94.75 172 ASP A O 1
ATOM 1410 N N . GLU A 1 173 ? 5.652 -16.594 1.401 1.00 95.06 173 GLU A N 1
ATOM 1411 C CA . GLU A 1 173 ? 4.719 -15.484 1.518 1.00 95.06 173 GLU A CA 1
ATOM 1412 C C . GLU A 1 173 ? 4.916 -14.702 2.814 1.00 95.06 173 GLU A C 1
ATOM 1414 O O . GLU A 1 173 ? 5.115 -15.266 3.892 1.00 95.06 173 GLU A O 1
ATOM 1419 N N . LEU A 1 174 ? 4.779 -13.382 2.705 1.00 96.00 174 LEU A N 1
ATOM 1420 C CA . LEU A 1 174 ? 4.587 -12.481 3.832 1.00 96.00 174 LEU A CA 1
ATOM 1421 C C . LEU A 1 174 ? 3.117 -12.055 3.856 1.00 96.00 174 LEU A C 1
ATOM 1423 O O . LEU A 1 174 ? 2.637 -11.372 2.948 1.00 96.00 174 LEU A O 1
ATOM 1427 N N . ARG A 1 175 ? 2.382 -12.534 4.861 1.00 96.69 175 ARG A N 1
ATOM 1428 C CA . ARG A 1 175 ? 0.912 -12.485 4.904 1.00 96.69 175 ARG A CA 1
ATOM 1429 C C . ARG A 1 175 ? 0.396 -11.498 5.935 1.00 96.69 175 ARG A C 1
ATOM 1431 O O . ARG A 1 175 ? 0.951 -11.408 7.020 1.00 96.69 175 ARG A O 1
ATOM 1438 N N . TYR A 1 176 ? -0.713 -10.834 5.636 1.00 96.81 176 TYR A N 1
ATOM 1439 C CA . TYR A 1 176 ? -1.464 -10.073 6.631 1.00 96.81 176 TYR A CA 1
ATOM 1440 C C . TYR A 1 176 ? -2.487 -10.991 7.303 1.00 96.81 176 TYR A C 1
ATOM 1442 O O . TYR A 1 176 ? -3.414 -11.482 6.645 1.00 96.81 176 TYR A O 1
ATOM 1450 N N . VAL A 1 177 ? -2.332 -11.217 8.603 1.00 96.81 177 VAL A N 1
ATOM 1451 C CA . VAL A 1 177 ? -3.214 -12.074 9.407 1.00 96.81 177 VAL A CA 1
ATOM 1452 C C . VAL A 1 177 ? -3.823 -11.286 10.560 1.00 96.81 177 VAL A C 1
ATOM 1454 O O . VAL A 1 177 ? -3.302 -10.237 10.931 1.00 96.81 177 VAL A O 1
ATOM 1457 N N . TYR A 1 178 ? -4.925 -11.785 11.115 1.00 96.19 178 TYR A N 1
ATOM 1458 C CA . TYR A 1 178 ? -5.561 -11.188 12.286 1.00 96.19 178 TYR A CA 1
ATOM 1459 C C . TYR A 1 178 ? -5.336 -12.066 13.506 1.00 96.19 178 TYR A C 1
ATOM 1461 O O . TYR A 1 178 ? -5.584 -13.269 13.446 1.00 96.19 178 TYR A O 1
ATOM 1469 N N . GLU A 1 179 ? -4.910 -11.462 14.610 1.00 97.25 179 GLU A N 1
ATOM 1470 C CA . GLU A 1 179 ? -4.757 -12.144 15.896 1.00 97.25 179 GLU A CA 1
ATOM 1471 C C . GLU A 1 179 ? -5.317 -11.270 17.022 1.00 97.25 179 GLU A C 1
ATOM 1473 O O . GLU A 1 179 ? -5.341 -10.039 16.923 1.00 97.25 179 GLU A O 1
ATOM 1478 N N . ASN A 1 180 ? -5.766 -11.903 18.107 1.00 97.06 180 ASN A N 1
ATOM 1479 C CA . ASN A 1 180 ? -6.231 -11.200 19.303 1.00 97.06 180 ASN A CA 1
ATOM 1480 C C . ASN A 1 180 ? -5.036 -10.742 20.149 1.00 97.06 180 ASN A C 1
ATOM 1482 O O . ASN A 1 180 ? -4.718 -11.338 21.175 1.00 97.06 180 ASN A O 1
ATOM 1486 N N . VAL A 1 181 ? -4.376 -9.690 19.676 1.00 96.44 181 VAL A N 1
ATOM 1487 C CA . VAL A 1 181 ? -3.245 -9.013 20.321 1.00 96.44 181 VAL A CA 1
ATOM 1488 C C . VAL A 1 181 ? -3.553 -7.526 20.476 1.00 96.44 181 VAL A C 1
ATOM 1490 O O . VAL A 1 181 ? -4.403 -6.996 19.760 1.00 96.44 181 VAL A O 1
ATOM 1493 N N . ASP A 1 182 ? -2.885 -6.850 21.410 1.00 94.38 182 ASP A N 1
ATOM 1494 C CA . ASP A 1 182 ? -3.136 -5.427 21.677 1.00 94.38 182 ASP A CA 1
ATOM 1495 C C . ASP A 1 182 ? -2.392 -4.492 20.713 1.00 94.38 182 ASP A C 1
ATOM 1497 O O . ASP A 1 182 ? -2.870 -3.394 20.437 1.00 94.38 182 ASP A O 1
ATOM 1501 N N . GLN A 1 183 ? -1.248 -4.926 20.174 1.00 91.62 183 GLN A N 1
ATOM 1502 C CA . GLN A 1 183 ? -0.406 -4.143 19.265 1.00 91.62 183 GLN A CA 1
ATOM 1503 C C . GLN A 1 183 ? -0.064 -4.941 17.999 1.00 91.62 183 GLN A C 1
ATOM 1505 O O . GLN A 1 183 ? 0.064 -6.169 18.068 1.00 91.62 183 GLN A O 1
ATOM 1510 N N . PRO A 1 184 ? 0.085 -4.276 16.838 1.00 93.38 184 PRO A N 1
ATOM 1511 C CA . PRO A 1 184 ? 0.546 -4.934 15.625 1.00 93.38 184 PRO A CA 1
ATOM 1512 C C . PRO A 1 184 ? 2.004 -5.370 15.774 1.00 93.38 184 PRO A C 1
ATOM 1514 O O . PRO A 1 184 ? 2.810 -4.701 16.416 1.00 93.38 184 PRO A O 1
ATOM 1517 N N . TYR A 1 185 ? 2.369 -6.470 15.123 1.00 93.75 185 TYR A N 1
ATOM 1518 C CA . TYR A 1 185 ? 3.760 -6.913 15.061 1.00 93.75 185 TYR A CA 1
ATOM 1519 C C . TYR A 1 185 ? 4.055 -7.629 13.744 1.00 93.75 185 TYR A C 1
ATOM 1521 O O . TYR A 1 185 ? 3.162 -7.906 12.939 1.00 93.75 185 TYR A O 1
ATOM 1529 N N . SER A 1 186 ? 5.336 -7.903 13.502 1.00 93.88 186 SER A N 1
ATOM 1530 C CA . SER A 1 186 ? 5.778 -8.714 12.367 1.00 93.88 186 SER A CA 1
ATOM 1531 C C . SER A 1 186 ? 6.625 -9.878 12.852 1.00 93.88 186 SER A C 1
ATOM 1533 O O . SER A 1 186 ? 7.543 -9.682 13.641 1.00 93.88 186 SER A O 1
ATOM 1535 N N . GLU A 1 187 ? 6.357 -11.070 12.333 1.00 95.06 187 GLU A N 1
ATOM 1536 C CA . GLU A 1 187 ? 7.244 -12.224 12.451 1.00 95.06 187 GLU A CA 1
ATOM 1537 C C . GLU A 1 187 ? 7.873 -12.447 11.077 1.00 95.06 187 GLU A C 1
ATOM 1539 O O . GLU A 1 187 ? 7.230 -12.960 10.155 1.00 95.06 187 GLU A O 1
ATOM 1544 N N . LEU A 1 188 ? 9.110 -11.974 10.923 1.00 94.00 188 LEU A N 1
ATOM 1545 C CA . LEU A 1 188 ? 9.822 -11.990 9.651 1.00 94.00 188 LEU A CA 1
ATOM 1546 C C . LEU A 1 188 ? 10.878 -13.087 9.635 1.00 94.00 188 LEU A C 1
ATOM 1548 O O . LEU A 1 188 ? 11.660 -13.250 10.568 1.00 94.00 188 LEU A O 1
ATOM 1552 N N . ARG A 1 189 ? 10.964 -13.775 8.503 1.00 94.88 189 ARG A N 1
ATOM 1553 C CA . ARG A 1 189 ? 12.078 -14.653 8.150 1.00 94.88 189 ARG A CA 1
ATOM 1554 C C . ARG A 1 189 ? 12.443 -14.479 6.684 1.00 94.88 189 ARG A C 1
ATOM 1556 O O . ARG A 1 189 ? 11.815 -13.708 5.960 1.00 94.88 189 ARG A O 1
ATOM 1563 N N . LYS A 1 190 ? 13.466 -15.198 6.232 1.00 95.25 190 LYS A N 1
ATOM 1564 C CA . LYS A 1 190 ? 13.840 -15.242 4.817 1.00 95.25 190 LYS A CA 1
ATOM 1565 C C . LYS A 1 190 ? 13.151 -16.413 4.118 1.00 95.25 190 LYS A C 1
ATOM 1567 O O . LYS A 1 190 ? 13.139 -17.525 4.642 1.00 95.25 190 LYS A O 1
ATOM 1572 N N . GLY A 1 191 ? 12.539 -16.135 2.969 1.00 91.25 191 GLY A N 1
ATOM 1573 C CA . GLY A 1 191 ? 12.041 -17.149 2.038 1.00 91.25 191 GLY A CA 1
ATOM 1574 C C . GLY A 1 191 ? 13.149 -17.673 1.121 1.00 91.25 191 GLY A C 1
ATOM 1575 O O . GLY A 1 191 ? 14.290 -17.201 1.181 1.00 91.25 191 GLY A O 1
ATOM 1576 N N . SER A 1 192 ? 12.809 -18.602 0.227 1.00 89.88 192 SER A N 1
ATOM 1577 C CA . SER A 1 192 ? 13.766 -19.234 -0.698 1.00 89.88 192 SER A CA 1
ATOM 1578 C C . SER A 1 192 ? 14.453 -18.245 -1.652 1.00 89.88 192 SER A C 1
ATOM 1580 O O . SER A 1 192 ? 15.585 -18.462 -2.073 1.00 89.88 192 SER A O 1
ATOM 1582 N N . THR A 1 193 ? 13.812 -17.107 -1.934 1.00 85.25 193 THR A N 1
ATOM 1583 C CA . THR A 1 193 ? 14.343 -16.026 -2.785 1.00 85.25 193 THR A CA 1
ATOM 1584 C C . THR A 1 193 ? 15.182 -14.988 -2.022 1.00 85.25 193 THR A C 1
ATOM 1586 O O . THR A 1 193 ? 15.551 -13.953 -2.584 1.00 85.25 193 THR A O 1
ATOM 1589 N N . GLY A 1 194 ? 15.438 -15.198 -0.723 1.00 90.19 194 GLY A N 1
ATOM 1590 C CA . GLY A 1 194 ? 16.116 -14.232 0.156 1.00 90.19 194 GLY A CA 1
ATOM 1591 C C . GLY A 1 194 ? 15.267 -13.003 0.523 1.00 90.19 194 GLY A C 1
ATOM 1592 O O . GLY A 1 194 ? 15.746 -12.075 1.186 1.00 90.19 194 GLY A O 1
ATOM 1593 N N . ARG A 1 195 ? 13.997 -12.976 0.102 1.00 92.00 195 ARG A N 1
ATOM 1594 C CA . ARG A 1 195 ? 13.011 -11.939 0.441 1.00 92.00 195 ARG A CA 1
ATOM 1595 C C . ARG A 1 195 ? 12.331 -12.233 1.778 1.00 92.00 195 ARG A C 1
ATOM 1597 O O . ARG A 1 195 ? 12.465 -13.327 2.324 1.00 92.00 195 ARG A O 1
ATOM 1604 N N . SER A 1 196 ? 11.657 -11.227 2.327 1.00 93.50 196 SER A N 1
ATOM 1605 C CA . SER A 1 196 ? 10.917 -11.361 3.581 1.00 93.50 196 SER A CA 1
ATOM 1606 C C . SER A 1 196 ? 9.709 -12.280 3.396 1.00 93.50 196 SER A C 1
ATOM 1608 O O . SER A 1 196 ? 8.945 -12.117 2.450 1.00 93.50 196 SER A O 1
ATOM 1610 N N . ALA A 1 197 ? 9.552 -13.223 4.317 1.00 96.00 197 ALA A N 1
ATOM 1611 C CA . ALA A 1 197 ? 8.434 -14.150 4.438 1.00 96.00 197 ALA A CA 1
ATOM 1612 C C . ALA A 1 197 ? 7.953 -14.168 5.898 1.00 96.00 197 ALA A C 1
ATOM 1614 O O . ALA A 1 197 ? 8.661 -13.689 6.787 1.00 96.00 197 ALA A O 1
ATOM 1615 N N . GLY A 1 198 ? 6.779 -14.742 6.160 1.00 96.69 198 GLY A N 1
ATOM 1616 C CA . GLY A 1 198 ? 6.193 -14.831 7.498 1.00 96.69 198 GLY A CA 1
ATOM 1617 C C . GLY A 1 198 ? 4.850 -14.114 7.582 1.00 96.69 198 GLY A C 1
ATOM 1618 O O . GLY A 1 198 ? 3.984 -14.311 6.721 1.00 96.69 198 GLY A O 1
ATOM 1619 N N . LYS A 1 199 ? 4.651 -13.297 8.619 1.00 96.94 199 LYS A N 1
ATOM 1620 C CA . LYS A 1 199 ? 3.372 -12.609 8.838 1.00 96.94 199 LYS A CA 1
ATOM 1621 C C . LYS A 1 199 ? 3.518 -11.193 9.392 1.00 96.94 199 LYS A C 1
ATOM 1623 O O . LYS A 1 199 ? 4.376 -10.910 10.224 1.00 96.94 199 LYS A O 1
ATOM 1628 N N . HIS A 1 200 ? 2.613 -10.335 8.949 1.00 96.69 200 HIS A N 1
ATOM 1629 C CA . HIS A 1 200 ? 2.227 -9.083 9.577 1.00 96.69 200 HIS A CA 1
ATOM 1630 C C . HIS A 1 200 ? 0.905 -9.309 10.303 1.00 96.69 200 HIS A C 1
ATOM 1632 O O . HIS A 1 200 ? -0.071 -9.757 9.693 1.00 96.69 200 HIS A O 1
ATOM 1638 N N . VAL A 1 201 ? 0.875 -9.021 11.599 1.00 97.25 201 VAL A N 1
ATOM 1639 C CA . VAL A 1 201 ? -0.296 -9.255 12.440 1.00 97.25 201 VAL A CA 1
ATOM 1640 C C . VAL A 1 201 ? -1.050 -7.956 12.660 1.00 97.25 201 VAL A C 1
ATOM 1642 O O . VAL A 1 201 ? -0.542 -7.032 13.291 1.00 97.25 201 VAL A O 1
ATOM 1645 N N . ILE A 1 202 ? -2.283 -7.921 12.164 1.00 95.38 202 ILE A N 1
ATOM 1646 C CA . ILE A 1 202 ? -3.254 -6.867 12.430 1.00 95.38 202 ILE A CA 1
ATOM 1647 C C . ILE A 1 202 ? -4.045 -7.265 13.689 1.00 95.38 202 ILE A C 1
ATOM 1649 O O . ILE A 1 202 ? -4.648 -8.343 13.703 1.00 95.38 202 ILE A O 1
ATOM 1653 N N . PRO A 1 203 ? -4.121 -6.418 14.728 1.00 95.62 203 PRO A N 1
ATOM 1654 C CA . PRO A 1 203 ? -4.993 -6.662 15.870 1.00 95.62 203 PRO A CA 1
ATOM 1655 C C . PRO A 1 203 ? -6.450 -6.911 15.457 1.00 95.62 203 PRO A C 1
ATOM 1657 O O . PRO A 1 203 ? -7.035 -6.178 14.650 1.00 95.62 203 PRO A O 1
ATOM 1660 N N . SER A 1 204 ? -7.081 -7.923 16.050 1.00 94.50 204 SER A N 1
ATOM 1661 C CA . SER A 1 204 ? -8.523 -8.163 15.903 1.00 94.50 204 SER A CA 1
ATOM 1662 C C . SER A 1 204 ? -9.381 -7.230 16.770 1.00 94.50 204 SER A C 1
ATOM 1664 O O . SER A 1 204 ? -10.602 -7.360 16.781 1.00 94.50 204 SER A O 1
ATOM 1666 N N . LYS A 1 205 ? -8.759 -6.307 17.514 1.00 93.44 205 LYS A N 1
ATOM 1667 C CA . LYS A 1 205 ? -9.434 -5.262 18.299 1.00 93.44 205 LYS A CA 1
ATOM 1668 C C . LYS A 1 205 ? -10.168 -4.264 17.384 1.00 93.44 205 LYS A C 1
ATOM 1670 O O . LYS A 1 205 ? -9.863 -4.215 16.186 1.00 93.44 205 LYS A O 1
ATOM 1675 N N . PRO A 1 206 ? -11.102 -3.450 17.915 1.00 93.69 206 PRO A N 1
ATOM 1676 C CA . PRO A 1 206 ? -11.631 -2.295 17.194 1.00 93.69 206 PRO A CA 1
ATOM 1677 C C . PRO A 1 206 ? -10.489 -1.412 16.681 1.00 93.69 206 PRO A C 1
ATOM 1679 O O . PRO A 1 206 ? -9.563 -1.086 17.423 1.00 93.69 206 PRO A O 1
ATOM 1682 N N . LEU A 1 207 ? -10.532 -1.074 15.394 1.00 92.50 207 LEU A N 1
ATOM 1683 C CA . LEU A 1 207 ? -9.504 -0.289 14.714 1.00 92.50 207 LEU A CA 1
ATOM 1684 C C . LEU A 1 207 ? -10.166 0.848 13.946 1.00 92.50 207 LEU A C 1
ATOM 1686 O O . LEU A 1 207 ? -11.298 0.721 13.484 1.00 92.50 207 LEU A O 1
ATOM 1690 N N . TRP A 1 208 ? -9.410 1.920 13.744 1.00 91.88 208 TRP A N 1
ATOM 1691 C CA . TRP A 1 208 ? -9.797 3.033 12.889 1.00 91.88 208 TRP A CA 1
ATOM 1692 C C . TRP A 1 208 ? -8.940 3.046 11.629 1.00 91.88 208 TRP A C 1
ATOM 1694 O O . TRP A 1 208 ? -7.717 2.919 11.691 1.00 91.88 208 TRP A O 1
ATOM 1704 N N . LEU A 1 209 ? -9.587 3.222 10.483 1.00 91.56 209 LEU A N 1
ATOM 1705 C CA . LEU A 1 209 ? -8.940 3.544 9.226 1.00 91.56 209 LEU A CA 1
ATOM 1706 C C . LEU A 1 209 ? -8.869 5.064 9.096 1.00 91.56 209 LEU A C 1
ATOM 1708 O O . LEU A 1 209 ? -9.894 5.747 9.062 1.00 91.56 209 LEU A O 1
ATOM 1712 N N . ILE A 1 210 ? -7.650 5.575 8.977 1.00 92.56 210 ILE A N 1
ATOM 1713 C CA . ILE A 1 210 ? -7.384 6.980 8.682 1.00 92.56 210 ILE A CA 1
ATOM 1714 C C . ILE A 1 210 ? -6.878 7.042 7.246 1.00 92.56 210 ILE A C 1
ATOM 1716 O O . ILE A 1 210 ? -5.832 6.484 6.923 1.00 92.56 210 ILE A O 1
ATOM 1720 N N . THR A 1 211 ? -7.630 7.703 6.371 1.00 92.00 211 THR A N 1
ATOM 1721 C CA . THR A 1 211 ? -7.211 7.939 4.987 1.00 92.00 211 THR A CA 1
ATOM 1722 C C . THR A 1 211 ? -6.715 9.363 4.857 1.00 92.00 211 THR A C 1
ATOM 1724 O O . THR A 1 211 ? -7.425 10.302 5.214 1.00 92.00 211 THR A O 1
ATOM 1727 N N . ILE A 1 212 ? -5.515 9.518 4.309 1.00 92.81 212 ILE A N 1
ATOM 1728 C CA . ILE A 1 212 ? -4.948 10.812 3.947 1.00 92.81 212 ILE A CA 1
ATOM 1729 C C . ILE A 1 212 ? -4.730 10.861 2.439 1.00 92.81 212 ILE A C 1
ATOM 1731 O O . ILE A 1 212 ? -4.315 9.876 1.831 1.00 92.81 212 ILE A O 1
ATOM 1735 N N . ALA A 1 213 ? -4.983 12.015 1.836 1.00 91.50 213 ALA A N 1
ATOM 1736 C CA . ALA A 1 213 ? -4.508 12.313 0.495 1.00 91.50 213 ALA A CA 1
ATOM 1737 C C . ALA A 1 213 ? -3.761 13.643 0.504 1.00 91.50 213 ALA A C 1
ATOM 1739 O O . ALA A 1 213 ? -4.210 14.628 1.099 1.00 91.50 213 ALA A O 1
ATOM 1740 N N . THR A 1 214 ? -2.617 13.653 -0.165 1.00 88.12 214 THR A N 1
ATOM 1741 C CA . THR A 1 214 ? -1.767 14.822 -0.377 1.00 88.12 214 THR A CA 1
ATOM 1742 C C . THR A 1 214 ? -1.876 15.262 -1.834 1.00 88.12 214 THR A C 1
ATOM 1744 O O . THR A 1 214 ? -2.194 14.470 -2.723 1.00 88.12 214 THR A O 1
ATOM 1747 N N . GLY A 1 215 ? -1.677 16.553 -2.089 1.00 85.81 215 GLY A N 1
ATOM 1748 C CA . GLY A 1 215 ? -1.727 17.095 -3.443 1.00 85.81 215 GLY A CA 1
ATOM 1749 C C . GLY A 1 215 ? -0.419 16.860 -4.170 1.00 85.81 215 GLY A C 1
ATOM 1750 O O . GLY A 1 215 ? 0.639 17.251 -3.682 1.00 85.81 215 GLY A O 1
ATOM 1751 N N . ALA A 1 216 ? -0.497 16.275 -5.361 1.00 83.62 216 ALA A N 1
ATOM 1752 C CA . ALA A 1 216 ? 0.613 16.306 -6.300 1.00 83.62 216 ALA A CA 1
ATOM 1753 C C . ALA A 1 216 ? 0.746 17.707 -6.927 1.00 83.62 216 ALA A C 1
ATOM 1755 O O . ALA A 1 216 ? -0.241 18.428 -7.103 1.00 83.62 216 ALA A O 1
ATOM 1756 N N . CYS A 1 217 ? 1.970 18.093 -7.291 1.00 86.12 217 CYS A N 1
ATOM 1757 C CA . CYS A 1 217 ? 2.214 19.330 -8.028 1.00 86.12 217 CYS A CA 1
ATOM 1758 C C . CYS A 1 217 ? 1.749 19.170 -9.481 1.00 86.12 217 CYS A C 1
ATOM 1760 O O . CYS A 1 217 ? 2.414 18.511 -10.277 1.00 86.12 217 CYS A O 1
ATOM 1762 N N . MET A 1 218 ? 0.638 19.818 -9.839 1.00 88.62 218 MET A N 1
ATOM 1763 C CA . MET A 1 218 ? 0.065 19.735 -11.188 1.00 88.62 218 MET A CA 1
ATOM 1764 C C . MET A 1 218 ? 1.040 20.158 -12.291 1.00 88.62 218 MET A C 1
ATOM 1766 O O . MET A 1 218 ? 1.029 19.566 -13.365 1.00 88.62 218 MET A O 1
ATOM 1770 N N . GLU A 1 219 ? 1.895 21.155 -12.047 1.00 88.06 219 GLU A N 1
ATOM 1771 C CA . GLU A 1 219 ? 2.887 21.583 -13.042 1.00 88.06 219 GLU A CA 1
ATOM 1772 C C . GLU A 1 219 ? 3.985 20.535 -13.248 1.00 88.06 219 GLU A C 1
ATOM 1774 O O . GLU A 1 219 ? 4.388 20.298 -14.383 1.00 88.06 219 GLU A O 1
ATOM 1779 N N . ALA A 1 220 ? 4.411 19.840 -12.187 1.00 84.44 220 ALA A N 1
ATOM 1780 C CA . ALA A 1 220 ? 5.335 18.713 -12.317 1.00 84.44 220 ALA A CA 1
ATOM 1781 C C . ALA A 1 220 ? 4.668 17.539 -13.051 1.00 84.44 220 ALA A C 1
ATOM 1783 O O . ALA A 1 220 ? 5.258 16.966 -13.966 1.00 84.44 220 ALA A O 1
ATOM 1784 N N . THR A 1 221 ? 3.398 17.247 -12.748 1.00 86.25 221 THR A N 1
ATOM 1785 C CA . THR A 1 221 ? 2.626 16.204 -13.440 1.00 86.25 221 THR A CA 1
ATOM 1786 C C . THR A 1 221 ? 2.423 16.502 -14.927 1.00 86.25 221 THR A C 1
ATOM 1788 O O . THR A 1 221 ? 2.293 15.579 -15.713 1.00 86.25 221 THR A O 1
ATOM 1791 N N . LYS A 1 222 ? 2.453 17.757 -15.387 1.00 86.94 222 LYS A N 1
ATOM 1792 C CA . LYS A 1 222 ? 2.445 18.047 -16.838 1.00 86.94 222 LYS A CA 1
ATOM 1793 C C . LYS A 1 222 ? 3.739 17.621 -17.545 1.00 86.94 222 LYS A C 1
ATOM 1795 O O . LYS A 1 222 ? 3.788 17.623 -18.771 1.00 86.94 222 LYS A O 1
ATOM 1800 N N . THR A 1 223 ? 4.774 17.253 -16.789 1.00 87.00 223 THR A N 1
ATOM 1801 C CA . THR A 1 223 ? 6.108 16.888 -17.280 1.00 87.00 223 THR A CA 1
ATOM 1802 C C . THR A 1 223 ? 6.454 15.415 -17.025 1.00 87.00 223 THR A C 1
ATOM 1804 O O . THR A 1 223 ? 7.616 15.115 -16.762 1.00 87.00 223 THR A O 1
ATOM 1807 N N . LEU A 1 224 ? 5.469 14.502 -17.112 1.00 81.56 224 LEU A N 1
ATOM 1808 C CA . LEU A 1 224 ? 5.615 13.057 -16.816 1.00 81.56 224 LEU A CA 1
ATOM 1809 C C . LEU A 1 224 ? 6.849 12.389 -17.448 1.00 81.56 224 LEU A C 1
ATOM 1811 O O . LEU A 1 224 ? 7.424 11.480 -16.861 1.00 81.56 224 LEU A O 1
ATOM 1815 N N . ASP A 1 225 ? 7.283 12.853 -18.621 1.00 83.00 225 ASP A N 1
ATOM 1816 C CA . ASP A 1 225 ? 8.437 12.291 -19.333 1.00 83.00 225 ASP A CA 1
ATOM 1817 C C . ASP A 1 225 ? 9.804 12.826 -18.846 1.00 83.00 225 ASP A C 1
ATOM 1819 O O . ASP A 1 225 ? 10.839 12.497 -19.430 1.00 83.00 225 ASP A O 1
ATOM 1823 N N . SER A 1 226 ? 9.828 13.667 -17.806 1.00 85.62 226 SER A N 1
ATOM 1824 C CA . SER A 1 226 ? 11.032 14.280 -17.225 1.00 85.62 226 SER A CA 1
ATOM 1825 C C . SER A 1 226 ? 11.483 13.607 -15.922 1.00 85.62 226 SER A C 1
ATOM 1827 O O . SER A 1 226 ? 10.799 12.765 -15.354 1.00 85.62 226 SER A O 1
ATOM 1829 N N . THR A 1 227 ? 12.651 14.003 -15.409 1.00 84.19 227 THR A N 1
ATOM 1830 C CA . THR A 1 227 ? 13.261 13.408 -14.205 1.00 84.19 227 THR A CA 1
ATOM 1831 C C . THR A 1 227 ? 12.507 13.708 -12.896 1.00 84.19 227 THR A C 1
ATOM 1833 O O . THR A 1 227 ? 12.754 13.036 -11.897 1.00 84.19 227 THR A O 1
ATOM 1836 N N . ILE A 1 228 ? 11.636 14.721 -12.870 1.00 78.06 228 ILE A N 1
ATOM 1837 C CA . ILE A 1 228 ? 10.984 15.217 -11.640 1.00 78.06 228 ILE A CA 1
ATOM 1838 C C . ILE A 1 228 ? 9.515 14.807 -11.504 1.00 78.06 228 ILE A C 1
ATOM 1840 O O . ILE A 1 228 ? 8.828 15.307 -10.611 1.00 78.06 228 ILE A O 1
ATOM 1844 N N . SER A 1 229 ? 9.039 13.947 -12.405 1.00 64.44 229 SER A N 1
ATOM 1845 C CA . SER A 1 229 ? 7.728 13.319 -12.294 1.00 64.44 229 SER A CA 1
ATOM 1846 C C . SER A 1 229 ? 7.776 11.984 -11.560 1.00 64.44 229 SER A C 1
ATOM 1848 O O . SER A 1 229 ? 8.860 11.366 -11.489 1.00 64.44 229 SER A O 1
#

Radius of gyration: 22.51 Å; chains: 1; bounding box: 52×47×57 Å

Sequence (229 aa):
RPWWVKERELFNPTSEIDWDLMQRFDRKNEAHSRRIATMYRSVETIDAAAVTQKKIDADRIAKQTPGFDTKYQALKAGYSGSTESPAWAYPGIVDEADWAKTPEELGMPKWSGTPEENSRLLYAALRYYGAMFIGYAEVEDKWRNKLFVKTTTDAVRNWTWTPQNPDPPESDELRYVYENVDQPYSELRKGSTGRSAGKHVIPSKPLWLITIATGACMEATKTLDSTIS

Foldseek 3Di:
DDPPPPDDDPPPDPDDDDLVPFFAAACLCPPPFQLNVLVVDPPCVVVVVVVVVVVVLVVCDVVCPVQNDPVNVVVLVVVVVVPPDCQPDLLGNPDPVPDDDDCVNVVHDDDDDDPVVVVVVVVVVVVVVAFPDKDKDKCDPSCVTGPHHFFDNQQRRPDRDDPVCSGGPLQQTEGEEEDQDPGWDFDWDADPVRTTHGYTYDYPDIDMDMDTDHDDDVVLVVVVVHSSD

pLDDT: mean 89.42, std 8.35, range [54.0, 97.25]